Protein AF-A0A833LT37-F1 (afdb_monomer)

Mean predicted aligned error: 13.4 Å

Foldseek 3Di:
DDDDDDDDDDDDDDPPPPPPPPDDPPPVVVVVVVVVVVLVVVCVVCVQDDDLVFFWGKFWFLAWFDDDPQEGELLLAEADDTDAQQFIKTFDGDDAQWTWIATPNDIHIYGDPAQCVLDPSSVLVCNGGDHDGCVVVLVPDDPQLSVQRRNLADDWFDALSSPCRSRNDHRCNQVVDSPDQKGWHYHHNFIWIFGDDPRTGPDIGGDPVVNCSRHPDDPDPDPPDDPPDPDDPDDDDDDDD

pLDDT: mean 80.25, std 21.77, range [34.16, 98.56]

Sequence (241 aa):
MTTRPLFQLFGILIAGACLLTATGCGSGRAAIQAAQEKEANELASTGGRVSSAEGLRLGHACCNLRYNGDWISDMSSGELPFIPAGSEILVRRLEGNVAHIVVDNKRYRLGHDYGYREEKTAEWVDKLVVLNDPSPRLARYPASIRAAIEAGKITRGMNREQVIMALGYPSTNETPKLEAPVWKYYWNRYAFMVHWSAGRVSKIEGNPDIVKLVQPEAPAPEPKAKPATRGSKTTTKSGTK

Secondary structure (DSSP, 8-state):
------------------------TTHHHHHHHHHHHHHHHHHHHTTT---TTTT-EEEEESS-EE-BTTEEETT----S-EEPTT-EEEEEEEETTEEEEEETTEEEEEE--SGGGTS-HHHHHHHHEESS-SHHHHHTS-HHHHHHHHTT---TT-BHHHHHHHH-PPPTTT-S-TTSSEEEEEETTEEEEEEEETTEEEEEEE-HHHHHHHSPPPP----------------------

Radius of gyration: 30.82 Å; Cα contacts (8 Å, |Δi|>4): 386; chains: 1; bounding box: 87×136×65 Å

Solvent-accessible surface area (backbone atoms only — not comparable to full-atom values): 13921 Å² total; per-residue (Å²): 132,88,82,88,86,87,90,82,92,84,87,81,92,77,89,76,79,80,78,81,75,89,78,65,100,58,56,63,61,55,53,51,49,53,51,50,50,51,51,50,50,50,37,61,76,45,76,27,65,48,57,71,92,72,16,34,31,49,24,8,22,52,14,23,46,18,40,61,95,47,40,26,48,42,51,30,30,41,73,80,64,55,50,52,51,33,41,59,33,36,36,61,32,66,56,87,51,30,36,38,33,34,42,92,92,39,72,37,33,44,32,40,78,68,27,55,88,75,46,53,50,64,63,55,47,51,62,44,46,22,80,64,65,45,48,75,58,51,70,69,45,58,68,72,56,36,56,22,30,78,68,48,18,50,58,77,64,38,39,65,68,54,44,26,29,8,41,26,58,54,23,40,70,71,28,78,48,90,83,47,60,55,41,43,42,32,52,60,89,44,63,34,36,43,29,52,49,97,71,17,32,67,46,80,48,56,55,67,70,57,52,56,66,41,25,67,75,76,75,74,78,72,78,73,78,72,78,79,76,79,76,80,81,81,79,80,83,81,85,81,136

Structure (mmCIF, N/CA/C/O backbone):
data_AF-A0A833LT37-F1
#
_entry.id   AF-A0A833LT37-F1
#
loop_
_atom_site.group_PDB
_atom_site.id
_atom_site.type_symbol
_atom_site.label_atom_id
_atom_site.label_alt_id
_atom_site.label_comp_id
_atom_site.label_asym_id
_atom_site.label_entity_id
_atom_site.label_seq_id
_atom_site.pdbx_PDB_ins_code
_atom_site.Cartn_x
_atom_site.Cartn_y
_atom_site.Cartn_z
_atom_site.occupancy
_atom_site.B_iso_or_equiv
_atom_site.auth_seq_id
_atom_site.auth_comp_id
_atom_site.auth_asym_id
_atom_site.auth_atom_id
_atom_site.pdbx_PDB_model_num
ATOM 1 N N . MET A 1 1 ? -28.979 64.230 14.420 1.00 36.34 1 MET A N 1
ATOM 2 C CA . MET A 1 1 ? -30.167 64.835 15.059 1.00 36.34 1 MET A CA 1
ATOM 3 C C . MET A 1 1 ? -31.171 63.711 15.271 1.00 36.34 1 MET A C 1
ATOM 5 O O . MET A 1 1 ? -31.524 63.080 14.289 1.00 36.34 1 MET A O 1
ATOM 9 N N . THR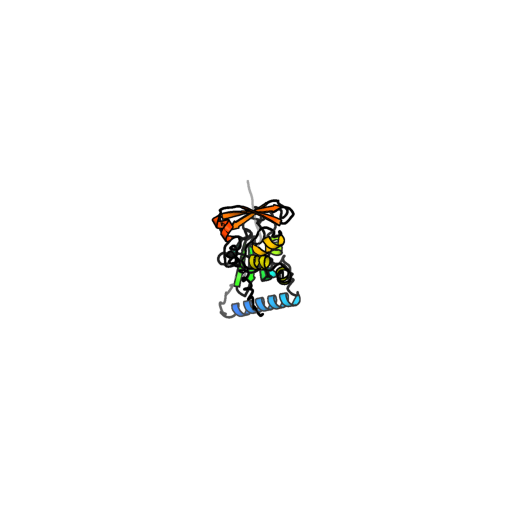 A 1 2 ? -31.234 63.190 16.509 1.00 39.03 2 THR A N 1
ATOM 10 C CA . THR A 1 2 ? -32.432 63.215 17.399 1.00 39.03 2 THR A CA 1
ATOM 11 C C . THR A 1 2 ? -33.569 62.336 16.844 1.00 39.03 2 THR A C 1
ATOM 13 O O . THR A 1 2 ? -33.982 62.527 15.717 1.00 39.03 2 THR A O 1
ATOM 16 N N . THR A 1 3 ? -34.128 61.321 17.512 1.00 39.66 3 THR A N 1
ATOM 17 C CA . THR A 1 3 ? -34.429 61.131 18.944 1.00 39.66 3 THR A CA 1
ATOM 18 C C . THR A 1 3 ? -34.961 59.691 19.138 1.00 39.66 3 THR A C 1
ATOM 20 O O . THR A 1 3 ? -35.656 59.183 18.264 1.00 39.66 3 THR A O 1
ATOM 23 N N . ARG A 1 4 ? -34.675 59.044 20.279 1.00 40.72 4 ARG A N 1
ATOM 24 C CA . ARG A 1 4 ? -35.455 57.908 20.847 1.00 40.72 4 ARG A CA 1
ATOM 25 C C . ARG A 1 4 ? -36.662 58.469 21.628 1.00 40.72 4 ARG A C 1
ATOM 27 O O . ARG A 1 4 ? 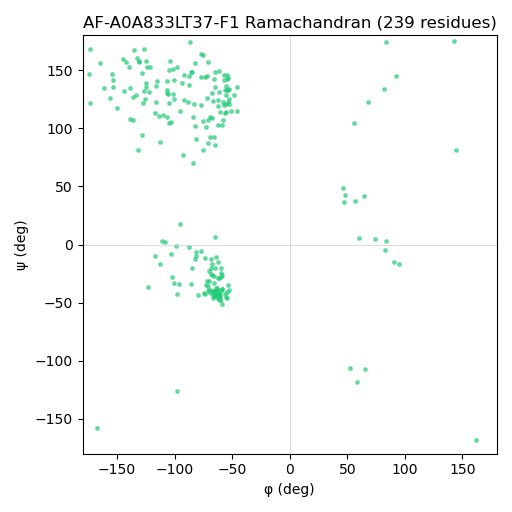-36.542 59.619 22.056 1.00 40.72 4 ARG A O 1
ATOM 34 N N . PRO A 1 5 ? -37.781 57.731 21.844 1.00 53.06 5 PRO A N 1
ATOM 35 C CA . PRO A 1 5 ? -37.969 56.938 23.096 1.00 53.06 5 PRO A CA 1
ATOM 36 C C . PRO A 1 5 ? -38.919 55.694 22.956 1.00 53.06 5 PRO A C 1
ATOM 38 O O . PRO A 1 5 ? -39.750 55.654 22.061 1.00 53.06 5 PRO A O 1
ATOM 41 N N . LEU A 1 6 ? -38.639 54.539 23.590 1.00 43.12 6 LEU A N 1
ATOM 42 C CA . LEU A 1 6 ? -39.065 53.956 24.899 1.00 43.12 6 LEU A CA 1
ATOM 43 C C . LEU A 1 6 ? -40.313 53.031 24.901 1.00 43.12 6 LEU A C 1
ATOM 45 O O . LEU A 1 6 ? -41.315 53.337 24.272 1.00 43.12 6 LEU A O 1
ATOM 49 N N . PHE A 1 7 ? -40.216 52.020 25.795 1.00 36.00 7 PHE A N 1
ATOM 50 C CA . PHE A 1 7 ? -41.247 51.163 26.437 1.00 36.00 7 PHE A CA 1
ATOM 51 C C . PHE A 1 7 ? -41.771 49.950 25.626 1.00 36.00 7 PHE A C 1
ATOM 53 O O . PHE A 1 7 ? -42.042 50.088 24.447 1.00 36.00 7 PHE A O 1
ATOM 60 N N . GLN A 1 8 ? -41.917 48.710 26.132 1.00 38.97 8 GLN A N 1
ATOM 61 C CA . GLN A 1 8 ? -42.036 48.119 27.485 1.00 38.97 8 GLN A CA 1
ATOM 62 C C . GLN A 1 8 ? -41.520 46.647 27.474 1.00 38.97 8 GLN A C 1
ATOM 64 O O . GLN A 1 8 ? -41.681 45.953 26.479 1.00 38.97 8 GLN A O 1
ATOM 69 N N . LEU A 1 9 ? -40.724 46.212 28.466 1.00 38.97 9 LEU A N 1
ATOM 70 C CA . LEU A 1 9 ? -41.081 45.300 29.582 1.00 38.97 9 LEU A CA 1
ATOM 71 C C . LEU A 1 9 ? -41.659 43.924 29.187 1.00 38.97 9 LEU A C 1
ATOM 73 O O . LEU A 1 9 ? -42.850 43.821 28.949 1.00 38.97 9 LEU A O 1
ATOM 77 N N . PHE A 1 10 ? -40.846 42.865 29.296 1.00 39.03 10 PHE A N 1
ATOM 78 C CA . PHE A 1 10 ? -41.246 41.581 29.894 1.00 39.03 10 PHE A CA 1
ATOM 79 C C . PHE A 1 10 ? -40.010 40.924 30.518 1.00 39.03 10 PHE A C 1
ATOM 81 O O . PHE A 1 10 ? -39.014 40.663 29.846 1.00 39.03 10 PHE A O 1
ATOM 88 N N . GLY A 1 11 ? -40.058 40.737 31.837 1.00 34.72 11 GLY A N 1
ATOM 89 C CA . GLY A 1 11 ? -39.065 39.969 32.573 1.00 34.72 11 GLY A CA 1
ATOM 90 C C . GLY A 1 11 ? -39.269 38.467 32.393 1.00 34.72 11 GLY A C 1
ATOM 91 O O . GLY A 1 11 ? -40.333 38.029 31.972 1.00 34.72 11 GLY A O 1
ATOM 92 N N . ILE A 1 12 ? -38.241 37.698 32.745 1.00 43.38 12 ILE A N 1
ATOM 93 C CA . ILE A 1 12 ? -38.293 36.611 33.732 1.00 43.38 12 ILE A CA 1
ATOM 94 C C . ILE A 1 12 ? -36.851 36.120 33.934 1.00 43.38 12 ILE A C 1
ATOM 96 O O . ILE A 1 12 ? -36.160 35.714 33.003 1.00 43.38 12 ILE A O 1
ATOM 100 N N . LEU A 1 13 ? -36.407 36.202 35.187 1.00 39.69 13 LEU A N 1
ATOM 101 C CA . LEU A 1 13 ? -35.253 35.499 35.729 1.00 39.69 13 LEU A CA 1
ATOM 102 C C . LEU A 1 13 ? -35.502 33.988 35.660 1.00 39.69 13 LEU A C 1
ATOM 104 O O . LEU A 1 13 ? -36.448 33.509 36.279 1.00 39.69 13 LEU A O 1
ATOM 108 N N . ILE A 1 14 ? -34.606 33.231 35.026 1.00 43.62 14 ILE A N 1
ATOM 109 C CA . ILE A 1 14 ? -34.352 31.840 35.422 1.00 43.62 14 ILE A CA 1
ATOM 110 C C . ILE A 1 14 ? -32.846 31.686 35.613 1.00 43.62 14 ILE A C 1
ATOM 112 O O . ILE A 1 14 ? -32.084 31.442 34.680 1.00 43.62 14 ILE A O 1
ATOM 116 N N . ALA A 1 15 ? -32.425 31.851 36.865 1.00 41.44 15 ALA A N 1
ATOM 117 C CA . ALA A 1 15 ? -31.159 31.341 37.356 1.00 41.44 15 ALA A CA 1
ATOM 118 C C . ALA A 1 15 ? -31.272 29.810 37.441 1.00 41.44 15 ALA A C 1
ATOM 120 O O . ALA A 1 15 ? -31.676 29.253 38.459 1.00 41.44 15 ALA A O 1
ATOM 121 N N . GLY A 1 16 ? -30.964 29.130 36.338 1.00 37.12 16 GLY A N 1
ATOM 122 C CA . GLY A 1 16 ? -30.771 27.685 36.313 1.00 37.12 16 GLY A CA 1
ATOM 123 C C . GLY A 1 16 ? -29.361 27.357 36.781 1.00 37.12 16 GLY A C 1
ATOM 124 O O . GLY A 1 16 ? -28.432 27.324 35.978 1.00 37.12 16 GLY A O 1
ATOM 125 N N . ALA A 1 17 ? -29.199 27.145 38.086 1.00 39.25 17 ALA A N 1
ATOM 126 C CA . ALA A 1 17 ? -27.991 26.578 38.665 1.00 39.25 17 ALA A CA 1
ATOM 127 C C . ALA A 1 17 ? -27.737 25.189 38.056 1.00 39.25 17 ALA A C 1
ATOM 129 O O . ALA A 1 17 ? -28.384 24.206 38.414 1.00 39.25 17 ALA A O 1
ATOM 130 N N . CYS A 1 18 ? -26.788 25.112 37.124 1.00 34.16 18 CYS A N 1
ATOM 131 C CA . CYS A 1 18 ? -26.266 23.853 36.615 1.00 34.16 18 CYS A CA 1
ATOM 132 C C . CYS A 1 18 ? -25.332 23.269 37.686 1.00 34.16 18 CYS A C 1
ATOM 134 O O . CYS A 1 18 ? -24.117 23.465 37.660 1.00 34.16 18 CYS A O 1
ATOM 136 N N . LEU A 1 19 ? -25.922 22.611 38.690 1.00 35.97 19 LEU A N 1
ATOM 137 C CA . LEU A 1 19 ? -25.194 21.753 39.617 1.00 35.97 19 LEU A CA 1
ATOM 138 C C . LEU A 1 19 ? -24.659 20.550 38.830 1.00 35.97 19 LEU A C 1
ATOM 140 O O . LEU A 1 19 ? -25.326 19.527 38.679 1.00 35.97 19 LEU A O 1
ATOM 144 N N . LEU A 1 20 ? -23.426 20.679 38.344 1.00 40.97 20 LEU A N 1
ATOM 145 C CA . LEU A 1 20 ? -22.577 19.553 37.975 1.00 40.97 20 LEU A CA 1
ATOM 146 C C . LEU A 1 20 ? -22.267 18.768 39.254 1.00 40.97 20 LEU A C 1
ATOM 148 O O . LEU A 1 20 ? -21.261 18.994 39.925 1.00 40.97 20 LEU A O 1
ATOM 152 N N . THR A 1 21 ? -23.167 17.858 39.620 1.00 44.28 21 THR A N 1
ATOM 153 C CA . THR A 1 21 ? -22.860 16.828 40.607 1.00 44.28 21 THR A CA 1
ATOM 154 C C . THR A 1 21 ? -21.931 15.819 39.946 1.00 44.28 21 THR A C 1
ATOM 156 O O . THR A 1 21 ? -22.317 14.982 39.135 1.00 44.28 21 THR A O 1
ATOM 159 N N . ALA A 1 22 ? -20.648 15.955 40.269 1.00 47.38 22 ALA A N 1
ATOM 160 C CA . ALA A 1 22 ? -19.640 14.952 40.005 1.00 47.38 22 ALA A CA 1
ATOM 161 C C . ALA A 1 22 ? -19.899 13.737 40.908 1.00 47.38 22 ALA A C 1
ATOM 163 O O . ALA A 1 22 ? -19.420 13.677 42.037 1.00 47.38 22 ALA A O 1
ATOM 164 N N . THR A 1 23 ? -20.650 12.756 40.414 1.00 49.16 23 THR A N 1
ATOM 165 C CA . THR A 1 23 ? -20.706 11.411 40.997 1.00 49.16 23 THR A CA 1
ATOM 166 C C . THR A 1 23 ? -20.700 10.371 39.884 1.00 49.16 23 THR A C 1
ATOM 168 O O . THR A 1 23 ? -21.674 10.177 39.166 1.00 49.16 23 THR A O 1
ATOM 171 N N . GLY A 1 24 ? -19.573 9.670 39.738 1.00 39.41 24 GLY A N 1
ATOM 172 C CA . GLY A 1 24 ? -19.530 8.431 38.966 1.00 39.41 24 GLY A CA 1
ATOM 173 C C . GLY A 1 24 ? -18.242 8.209 38.189 1.00 39.41 24 GLY A C 1
ATOM 174 O O . GLY A 1 24 ? -18.224 8.336 36.972 1.00 39.41 24 GLY A O 1
ATOM 175 N N . CYS A 1 25 ? -17.202 7.713 38.859 1.00 46.97 25 CYS A N 1
ATOM 176 C CA . CYS A 1 25 ? -16.041 7.088 38.207 1.00 46.97 25 CYS A CA 1
ATOM 177 C C . CYS A 1 25 ? -16.386 5.770 37.454 1.00 46.97 25 CYS A C 1
ATOM 179 O O . CYS A 1 25 ? -15.487 5.077 36.986 1.00 46.97 25 CYS A O 1
ATOM 181 N N . GLY A 1 26 ? -17.672 5.397 37.342 1.00 49.38 26 GLY A N 1
ATOM 182 C CA . GLY A 1 26 ? -18.151 4.156 36.713 1.00 49.38 26 GLY A CA 1
ATOM 183 C C . GLY A 1 26 ? -18.951 4.330 35.413 1.00 49.38 26 GLY A C 1
ATOM 184 O O . GLY A 1 26 ? -19.077 3.372 34.653 1.00 49.38 26 GLY A O 1
ATOM 185 N N . SER A 1 27 ? -19.452 5.531 35.106 1.00 58.16 27 SER A N 1
ATOM 186 C CA . SER A 1 27 ? -20.301 5.774 33.925 1.00 58.16 27 SER A CA 1
ATOM 187 C C . SER A 1 27 ? -19.520 5.715 32.609 1.00 58.16 27 SER A C 1
ATOM 189 O O . SER A 1 27 ? -20.041 5.249 31.600 1.00 58.16 27 SER A O 1
ATOM 191 N N . GLY A 1 28 ? -18.241 6.103 32.631 1.00 55.69 28 GLY A N 1
ATOM 192 C CA . GLY A 1 28 ? -17.382 6.084 31.447 1.00 55.69 28 GLY A CA 1
ATOM 193 C C . GLY A 1 28 ? -17.144 4.678 30.891 1.00 55.69 28 GLY A C 1
ATOM 194 O O . GLY A 1 28 ? -17.233 4.479 29.685 1.00 55.69 28 GLY A O 1
ATOM 195 N N . ARG A 1 29 ? -16.898 3.676 31.748 1.00 69.25 29 ARG A N 1
ATOM 196 C CA . ARG A 1 29 ? -16.649 2.293 31.290 1.00 69.25 29 ARG A CA 1
ATOM 197 C C . ARG A 1 29 ? -17.911 1.637 30.738 1.00 69.25 29 ARG A C 1
ATOM 199 O O . ARG A 1 29 ? -17.832 1.000 29.696 1.00 69.25 29 ARG A O 1
ATOM 206 N N . ALA A 1 30 ? -19.057 1.843 31.387 1.00 76.88 30 ALA A N 1
ATOM 207 C CA . ALA A 1 30 ? -20.338 1.333 30.904 1.00 76.88 30 ALA A CA 1
ATOM 208 C C . ALA A 1 30 ? -20.736 1.967 29.560 1.00 76.88 30 ALA A C 1
ATOM 210 O O . ALA A 1 30 ? -21.158 1.262 28.650 1.00 76.88 30 ALA A O 1
ATOM 211 N N . ALA A 1 31 ? -20.530 3.279 29.400 1.00 67.06 31 ALA A N 1
ATOM 212 C CA . ALA A 1 31 ? -20.790 3.971 28.140 1.00 67.06 31 ALA A CA 1
ATOM 213 C C . ALA A 1 31 ? -19.851 3.509 27.009 1.00 67.06 31 ALA A C 1
ATOM 215 O O . ALA A 1 31 ? -20.305 3.301 25.887 1.00 67.06 31 ALA A O 1
ATOM 216 N N . ILE A 1 32 ? -18.561 3.298 27.303 1.00 68.56 32 ILE A N 1
ATOM 217 C CA . ILE A 1 32 ? -17.597 2.746 26.336 1.00 68.56 32 ILE A CA 1
ATOM 218 C C . ILE A 1 32 ? -18.004 1.329 25.925 1.00 68.56 32 ILE A C 1
ATOM 220 O O . ILE A 1 32 ? -18.008 1.024 24.737 1.00 68.56 32 ILE A O 1
ATOM 224 N N . GLN A 1 33 ? -18.378 0.479 26.881 1.00 74.19 33 GLN A N 1
ATOM 225 C CA . GLN A 1 33 ? -18.766 -0.900 26.600 1.00 74.19 33 GLN A CA 1
ATOM 226 C C . GLN A 1 33 ? -20.057 -0.975 25.776 1.00 74.19 33 GLN A C 1
ATOM 228 O O . GLN A 1 33 ? -20.101 -1.709 24.795 1.00 74.19 33 GLN A O 1
ATOM 233 N N . ALA A 1 34 ? -21.058 -0.151 26.092 1.00 75.38 34 ALA A N 1
ATOM 234 C CA . ALA A 1 34 ? -22.288 -0.062 25.308 1.00 75.38 34 ALA A CA 1
ATOM 235 C C . ALA A 1 34 ? -22.032 0.437 23.874 1.00 75.38 34 ALA A C 1
ATOM 237 O O . ALA A 1 34 ? -22.644 -0.054 22.926 1.00 75.38 34 ALA A O 1
ATOM 238 N N . ALA A 1 35 ? -21.106 1.387 23.692 1.00 68.62 35 ALA A N 1
ATOM 239 C CA . ALA A 1 35 ? -20.693 1.839 22.364 1.00 68.62 35 ALA A CA 1
ATOM 240 C C . ALA A 1 35 ? -19.985 0.720 21.581 1.00 68.62 35 ALA A C 1
ATOM 242 O O . ALA A 1 35 ? -20.305 0.493 20.417 1.00 68.62 35 ALA A O 1
ATOM 243 N N . GLN A 1 36 ? -19.084 -0.024 22.232 1.00 73.69 36 GLN A N 1
ATOM 244 C CA . GLN A 1 36 ? -18.395 -1.168 21.629 1.00 73.69 36 GLN A CA 1
ATOM 245 C C . GLN A 1 36 ? -19.358 -2.307 21.263 1.00 73.69 36 GLN A C 1
ATOM 247 O O . GLN A 1 36 ? -19.217 -2.890 20.192 1.00 73.69 36 GLN A O 1
ATOM 252 N N . GLU A 1 37 ? -20.347 -2.610 22.108 1.00 79.50 37 GLU A N 1
ATOM 253 C CA . GLU A 1 37 ? -21.390 -3.605 21.821 1.00 79.50 37 GLU A CA 1
ATOM 254 C C . GLU A 1 37 ? -22.291 -3.171 20.667 1.00 79.50 37 GLU A C 1
ATOM 256 O O . GLU A 1 37 ? -22.596 -3.979 19.792 1.00 79.50 37 GLU A O 1
ATOM 261 N N . LYS A 1 38 ? -22.686 -1.894 20.618 1.00 75.88 38 LYS A N 1
ATOM 262 C CA . LYS A 1 38 ? -23.463 -1.359 19.497 1.00 75.88 38 LYS A CA 1
ATOM 263 C C . LYS A 1 38 ? -22.692 -1.489 18.181 1.00 75.88 38 LYS A C 1
ATOM 265 O O . LYS A 1 38 ? -23.248 -2.000 17.215 1.00 75.88 38 LYS A O 1
ATOM 270 N N . GLU A 1 39 ? -21.421 -1.087 18.160 1.00 69.31 39 GLU A N 1
ATOM 271 C CA . GLU A 1 39 ? -20.549 -1.240 16.988 1.00 69.31 39 GLU A CA 1
ATOM 272 C C . GLU A 1 39 ? -20.370 -2.712 16.591 1.00 69.31 39 GLU A C 1
ATOM 274 O O . GLU A 1 39 ? -20.433 -3.038 15.409 1.00 69.31 39 GLU A O 1
ATOM 279 N N . ALA A 1 40 ? -20.166 -3.612 17.560 1.00 73.25 40 ALA A N 1
ATOM 280 C CA . ALA A 1 40 ? -20.026 -5.043 17.299 1.00 73.25 40 ALA A CA 1
ATOM 281 C C . ALA A 1 40 ? -21.305 -5.638 16.690 1.00 73.25 40 ALA A C 1
ATOM 283 O O . ALA A 1 40 ? -21.234 -6.401 15.726 1.00 73.25 40 ALA A O 1
ATOM 284 N N . ASN A 1 41 ? -22.471 -5.245 17.206 1.00 78.81 41 ASN A N 1
ATOM 285 C CA . ASN A 1 41 ? -23.768 -5.665 16.684 1.00 78.81 41 ASN A CA 1
ATOM 286 C C . ASN A 1 41 ? -24.018 -5.115 15.275 1.00 78.81 41 ASN A C 1
ATOM 288 O O . ASN A 1 41 ? -24.514 -5.836 14.412 1.00 78.81 41 ASN A O 1
ATOM 292 N N . GLU A 1 42 ? -23.641 -3.864 15.015 1.00 71.44 42 GLU A N 1
ATOM 293 C CA . GLU A 1 42 ? -23.764 -3.240 13.698 1.00 71.44 42 GLU A CA 1
ATOM 294 C C . GLU A 1 42 ? -22.856 -3.929 12.669 1.00 71.44 42 GLU A C 1
ATOM 296 O O . GLU A 1 42 ? -23.311 -4.310 11.585 1.00 71.44 42 GLU A O 1
ATOM 301 N N . LEU A 1 43 ? -21.605 -4.215 13.042 1.00 69.94 43 LEU A N 1
ATOM 302 C CA . LEU A 1 43 ? -20.662 -4.951 12.204 1.00 69.94 43 LEU A CA 1
ATOM 303 C C . LEU A 1 43 ? -21.144 -6.376 11.902 1.00 69.94 43 LEU A C 1
ATOM 305 O O . LEU A 1 43 ? -21.069 -6.824 10.757 1.00 69.94 43 LEU A O 1
ATOM 309 N N . ALA A 1 44 ? -21.689 -7.068 12.907 1.00 74.56 44 ALA A N 1
ATOM 310 C CA . ALA A 1 44 ? -22.271 -8.396 12.746 1.00 74.56 44 ALA A CA 1
ATOM 311 C C . ALA A 1 44 ? -23.513 -8.370 11.839 1.00 74.56 44 ALA A C 1
ATOM 313 O O . ALA A 1 44 ? -23.638 -9.199 10.938 1.00 74.56 44 ALA A O 1
ATOM 314 N N . SER A 1 45 ? -24.406 -7.392 12.025 1.00 71.44 45 SER A N 1
ATOM 315 C CA . SER A 1 45 ? -25.657 -7.273 11.260 1.00 71.44 45 SER A CA 1
ATOM 316 C C . SER A 1 45 ? -25.446 -6.938 9.779 1.00 71.44 45 SER A C 1
ATOM 318 O O . SER A 1 45 ? -26.264 -7.305 8.938 1.00 71.44 45 SER A O 1
ATOM 320 N N . THR A 1 46 ? -24.332 -6.282 9.448 1.00 65.62 46 THR A N 1
ATOM 321 C CA . THR A 1 46 ? -23.985 -5.859 8.082 1.00 65.62 46 THR A CA 1
ATOM 322 C C . THR A 1 46 ? -23.014 -6.813 7.381 1.00 65.62 46 THR A C 1
ATOM 324 O O . THR A 1 46 ? -22.634 -6.581 6.228 1.00 65.62 46 THR A O 1
ATOM 327 N N . GLY A 1 47 ? -22.565 -7.876 8.059 1.00 64.06 47 GLY A N 1
ATOM 328 C CA . GLY A 1 47 ? -21.493 -8.740 7.559 1.00 64.06 47 GLY A CA 1
ATOM 329 C C . GLY A 1 47 ? -20.213 -7.954 7.251 1.00 64.06 47 GLY A C 1
ATOM 330 O O . GLY A 1 47 ? -19.573 -8.204 6.230 1.00 64.06 47 GLY A O 1
ATOM 331 N N . GLY A 1 48 ? -19.899 -6.944 8.072 1.00 62.31 48 GLY A N 1
ATOM 332 C CA . GLY A 1 48 ? -18.728 -6.074 7.927 1.00 62.31 48 GLY A CA 1
ATOM 333 C C . GLY A 1 48 ? -18.871 -4.908 6.939 1.00 62.31 48 GLY A C 1
ATOM 334 O O . GLY A 1 48 ? -17.964 -4.076 6.847 1.00 62.31 48 GLY A O 1
ATOM 335 N N . ARG A 1 49 ? -19.992 -4.807 6.212 1.00 58.34 49 ARG A N 1
ATOM 336 C CA . ARG A 1 49 ? -20.245 -3.758 5.210 1.00 58.34 49 ARG A CA 1
ATOM 337 C C . ARG A 1 49 ? -20.982 -2.569 5.825 1.00 58.34 49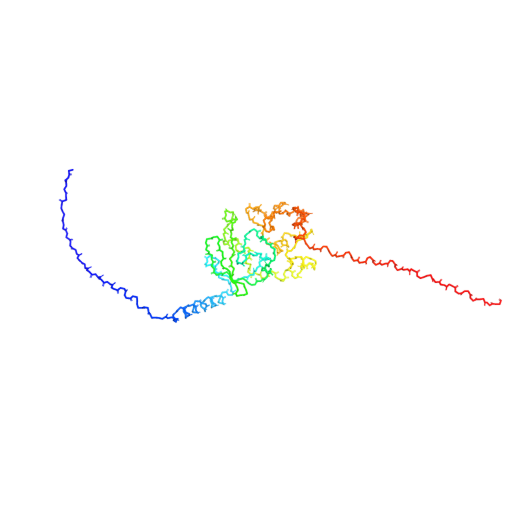 ARG A C 1
ATOM 339 O O . ARG A 1 49 ? -22.179 -2.409 5.609 1.00 58.34 49 ARG A O 1
ATOM 346 N N . VAL A 1 50 ? -20.268 -1.729 6.565 1.00 58.22 50 VAL A N 1
ATOM 347 C CA . VAL A 1 50 ? -20.807 -0.436 7.020 1.00 58.22 50 VAL A CA 1
ATOM 348 C C . VAL A 1 50 ? -20.332 0.683 6.090 1.00 58.22 50 VAL A C 1
ATOM 350 O O . VAL A 1 50 ? -19.333 0.544 5.375 1.00 58.22 50 VAL A O 1
ATOM 353 N N . SER A 1 51 ? -21.131 1.747 6.005 1.00 54.62 51 SER A N 1
ATOM 354 C CA . SER A 1 51 ? -20.930 2.869 5.089 1.00 54.62 51 SER A CA 1
ATOM 355 C C . SER A 1 51 ? -19.554 3.511 5.297 1.00 54.62 51 SER A C 1
ATOM 357 O O . SER A 1 51 ? -19.272 4.065 6.360 1.00 54.62 51 SER A O 1
ATOM 359 N N . SER A 1 52 ? -18.711 3.523 4.256 1.00 50.44 52 SER A N 1
ATOM 360 C CA . SER A 1 52 ? -17.430 4.249 4.278 1.00 50.44 52 SER A CA 1
ATOM 361 C C . SER A 1 52 ? -17.611 5.756 4.505 1.00 50.44 52 SER A C 1
ATOM 363 O O . SER A 1 52 ? -16.687 6.411 4.983 1.00 50.44 52 SER A O 1
ATOM 365 N N . ALA A 1 53 ? -18.811 6.293 4.243 1.00 49.66 53 ALA A N 1
ATOM 366 C CA . ALA A 1 53 ? -19.162 7.683 4.527 1.00 49.66 53 ALA A CA 1
ATOM 367 C C . ALA A 1 53 ? -19.281 7.987 6.033 1.00 49.66 53 ALA A C 1
ATOM 369 O O . ALA A 1 53 ? -19.120 9.137 6.430 1.00 49.66 53 ALA A O 1
ATOM 370 N N . GLU A 1 54 ? -19.521 6.973 6.868 1.00 57.97 54 GLU A N 1
ATOM 371 C CA . GLU A 1 54 ? -19.608 7.100 8.333 1.00 57.97 54 GLU A CA 1
ATOM 372 C C . GLU A 1 54 ? -18.335 6.592 9.034 1.00 57.97 54 GLU A C 1
ATOM 374 O O . GLU A 1 54 ? -18.128 6.817 10.224 1.00 57.97 54 GLU A O 1
ATOM 379 N N . GLY A 1 55 ? -17.426 5.972 8.272 1.00 58.91 55 GLY A N 1
ATOM 380 C CA . GLY A 1 55 ? -16.077 5.617 8.695 1.00 58.91 55 GLY A CA 1
ATOM 381 C C . GLY A 1 55 ? -15.941 4.311 9.473 1.00 58.91 55 GLY A C 1
ATOM 382 O O . GLY A 1 55 ? -14.817 3.962 9.827 1.00 58.91 55 GLY A O 1
ATOM 383 N N . LEU A 1 56 ? -17.026 3.560 9.664 1.00 72.50 56 LEU A N 1
ATOM 384 C CA . LEU A 1 56 ? -16.971 2.187 10.155 1.00 72.50 56 LEU A CA 1
ATOM 385 C C . LEU A 1 56 ? -16.901 1.224 8.958 1.00 72.50 56 LEU A C 1
ATOM 387 O O . LEU A 1 56 ? -17.738 1.285 8.067 1.00 72.50 56 LEU A O 1
ATOM 391 N N . ARG A 1 57 ? -15.898 0.346 8.891 1.00 83.44 57 ARG A N 1
ATOM 392 C CA . ARG A 1 57 ? -15.824 -0.713 7.863 1.00 83.44 57 ARG A CA 1
ATOM 393 C C . ARG A 1 57 ? -14.862 -1.810 8.278 1.00 83.44 57 ARG A C 1
ATOM 395 O O . ARG A 1 57 ? -13.732 -1.509 8.651 1.00 83.44 57 ARG A O 1
ATOM 402 N N . LEU A 1 58 ? -15.272 -3.066 8.113 1.00 89.06 58 LEU A N 1
ATOM 403 C CA . LEU A 1 58 ? -14.357 -4.204 8.160 1.00 89.06 58 LEU A CA 1
ATOM 404 C C . LEU A 1 58 ? -13.884 -4.552 6.748 1.00 89.06 58 LEU A C 1
ATOM 406 O O . LEU A 1 58 ? -14.661 -4.539 5.791 1.00 89.06 58 LEU A O 1
ATOM 410 N N . GLY A 1 59 ? -12.605 -4.863 6.614 1.00 94.06 59 GLY A N 1
ATOM 411 C CA . GLY A 1 59 ? -12.025 -5.358 5.377 1.00 94.06 59 GLY A CA 1
ATOM 412 C C . GLY A 1 59 ? -10.636 -5.919 5.616 1.00 94.06 59 GLY A C 1
ATOM 413 O O . GLY A 1 59 ? -10.278 -6.271 6.734 1.00 94.06 59 GLY A O 1
ATOM 414 N N . HIS A 1 60 ? -9.845 -5.973 4.556 1.00 97.38 60 HIS A N 1
ATOM 415 C CA . HIS A 1 60 ? -8.514 -6.556 4.560 1.00 97.38 60 HIS A CA 1
ATOM 416 C C . HIS A 1 60 ? -7.499 -5.578 3.984 1.00 97.38 60 HIS A C 1
ATOM 418 O O . HIS A 1 60 ? -7.805 -4.826 3.056 1.00 97.38 60 HIS A O 1
ATOM 424 N N . ALA A 1 61 ? -6.271 -5.619 4.486 1.00 98.19 61 ALA A N 1
ATOM 425 C CA . ALA A 1 61 ? -5.152 -4.905 3.899 1.00 98.19 61 ALA A CA 1
ATOM 426 C C . ALA A 1 61 ? -4.965 -5.356 2.444 1.00 98.19 61 ALA A C 1
ATOM 428 O O . ALA A 1 61 ? -4.742 -6.535 2.175 1.00 98.19 61 ALA A O 1
ATOM 429 N N . CYS A 1 62 ? -5.019 -4.421 1.497 1.00 97.56 62 CYS A N 1
ATOM 430 C CA . CYS A 1 62 ? -4.838 -4.687 0.065 1.00 97.56 62 CYS A CA 1
ATOM 431 C C . CYS A 1 62 ? -3.474 -5.298 -0.280 1.00 97.56 62 CYS A C 1
ATOM 433 O O . CYS A 1 62 ? -3.280 -5.909 -1.332 1.00 97.56 62 CYS A O 1
ATOM 435 N N . CYS A 1 63 ? -2.523 -5.022 0.599 1.00 97.81 63 CYS A N 1
ATOM 436 C CA . CYS A 1 63 ? -1.108 -4.900 0.342 1.00 97.81 63 CYS A CA 1
ATOM 437 C C . CYS A 1 63 ? -0.396 -4.744 1.686 1.00 97.81 63 CYS A C 1
ATOM 439 O O . CYS A 1 63 ? -1.038 -4.473 2.703 1.00 97.81 63 CYS A O 1
ATOM 441 N N . ASN A 1 64 ? 0.928 -4.865 1.688 1.00 97.44 64 ASN A N 1
ATOM 442 C CA . ASN A 1 64 ? 1.707 -4.557 2.878 1.00 97.44 64 ASN A CA 1
ATOM 443 C C . ASN A 1 64 ? 1.642 -3.058 3.195 1.00 97.44 64 ASN A C 1
ATOM 445 O O . ASN A 1 64 ? 2.024 -2.231 2.366 1.00 97.44 64 ASN A O 1
ATOM 449 N N . LEU A 1 65 ? 1.208 -2.709 4.407 1.00 97.06 65 LEU A N 1
ATOM 450 C CA . LEU A 1 65 ? 1.102 -1.323 4.866 1.00 97.06 65 LEU A CA 1
ATOM 451 C C . LEU A 1 65 ? 2.234 -1.007 5.842 1.00 97.06 65 LEU A C 1
ATOM 453 O O . LEU A 1 65 ? 2.226 -1.435 7.000 1.00 97.06 65 LEU A O 1
ATOM 457 N N . ARG A 1 66 ? 3.230 -0.265 5.362 1.00 94.50 66 ARG A N 1
ATOM 458 C CA . ARG A 1 66 ? 4.375 0.172 6.169 1.00 94.50 66 ARG A CA 1
ATOM 459 C C . ARG A 1 66 ? 3.960 1.271 7.129 1.00 94.50 66 ARG A C 1
ATOM 461 O O . ARG A 1 66 ? 3.141 2.120 6.781 1.00 94.50 66 ARG A O 1
ATOM 468 N N . TYR A 1 67 ? 4.541 1.259 8.323 1.00 93.75 67 TYR A N 1
ATOM 469 C CA . TYR A 1 67 ? 4.215 2.246 9.340 1.00 93.75 67 TYR A CA 1
ATOM 470 C C . TYR A 1 67 ? 5.435 2.727 10.118 1.00 93.75 67 TYR A C 1
ATOM 472 O O . TYR A 1 67 ? 6.405 1.999 10.314 1.00 93.75 67 TYR A O 1
ATOM 480 N N . ASN A 1 68 ? 5.345 3.957 10.621 1.00 90.62 68 ASN A N 1
ATOM 481 C CA . ASN A 1 68 ? 6.243 4.504 11.628 1.00 90.62 68 ASN A CA 1
ATOM 482 C C . ASN A 1 68 ? 5.431 4.809 12.894 1.00 90.62 68 ASN A C 1
ATOM 484 O O . ASN A 1 68 ? 4.540 5.659 12.882 1.00 90.62 68 ASN A O 1
ATOM 488 N N . GLY A 1 69 ? 5.701 4.078 13.977 1.00 91.94 69 GLY A N 1
ATOM 489 C CA . GLY A 1 69 ? 4.878 4.125 15.185 1.00 91.94 69 GLY A CA 1
ATOM 490 C C . GLY A 1 69 ? 3.468 3.590 14.922 1.00 91.94 69 GLY A C 1
ATOM 491 O O . GLY A 1 69 ? 3.280 2.381 14.783 1.00 91.94 69 GLY A O 1
ATOM 492 N N . ASP A 1 70 ? 2.486 4.487 14.871 1.00 94.94 70 ASP A N 1
ATOM 493 C CA . ASP A 1 70 ? 1.092 4.198 14.523 1.00 94.94 70 ASP A CA 1
ATOM 494 C C . ASP A 1 70 ? 0.672 4.803 13.168 1.00 94.94 70 ASP A C 1
ATOM 496 O O . ASP A 1 70 ? -0.489 4.675 12.793 1.00 94.94 70 ASP A O 1
ATOM 500 N N . TRP A 1 71 ? 1.585 5.456 12.439 1.00 95.50 71 TRP A N 1
ATOM 501 C CA . TRP A 1 71 ? 1.288 6.203 11.214 1.00 95.50 71 TRP A CA 1
ATOM 502 C C . TRP A 1 71 ? 1.644 5.423 9.949 1.00 95.50 71 TRP A C 1
ATOM 504 O O . TRP A 1 71 ? 2.794 5.021 9.776 1.00 95.50 71 TRP A O 1
ATOM 514 N N . ILE A 1 72 ? 0.676 5.262 9.049 1.00 96.38 72 ILE A N 1
ATOM 515 C CA . ILE A 1 72 ? 0.812 4.651 7.722 1.00 96.38 72 ILE A CA 1
ATOM 516 C C . ILE A 1 72 ? 0.582 5.755 6.694 1.00 96.38 72 ILE A C 1
ATOM 518 O O . ILE A 1 72 ? -0.537 6.242 6.554 1.00 96.38 72 ILE A O 1
ATOM 522 N N . SER A 1 73 ? 1.636 6.151 5.992 1.00 95.12 73 SER A N 1
ATOM 523 C CA . SER A 1 73 ? 1.584 7.227 4.997 1.00 95.12 73 SER A CA 1
ATOM 524 C C . SER A 1 73 ? 1.156 6.706 3.6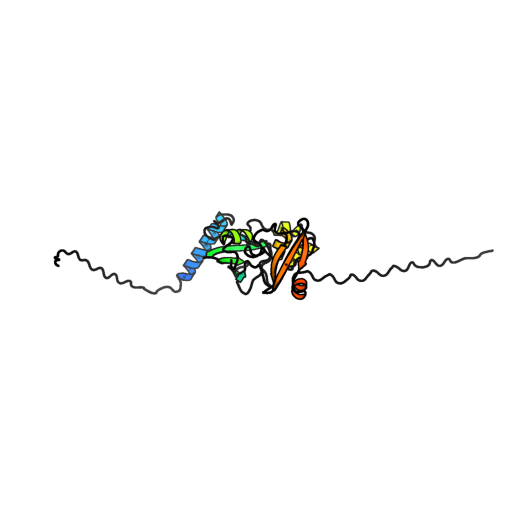23 1.00 95.12 73 SER A C 1
ATOM 526 O O . SER A 1 73 ? 1.520 5.594 3.233 1.00 95.12 73 SER A O 1
ATOM 528 N N . ASP A 1 74 ? 0.466 7.533 2.842 1.00 94.88 74 ASP A N 1
ATOM 529 C CA . ASP A 1 74 ? 0.159 7.303 1.424 1.00 94.88 74 ASP A CA 1
ATOM 530 C C . ASP A 1 74 ? 1.391 7.257 0.506 1.00 94.88 74 ASP A C 1
ATOM 532 O O . ASP A 1 74 ? 1.282 6.795 -0.629 1.00 94.88 74 ASP A O 1
ATOM 536 N N . MET A 1 75 ? 2.579 7.638 0.991 1.00 92.31 75 MET A N 1
ATOM 537 C CA . MET A 1 75 ? 3.848 7.335 0.309 1.00 92.31 75 MET A CA 1
ATOM 538 C C . MET A 1 75 ? 4.202 5.845 0.305 1.00 92.31 75 MET A C 1
ATOM 540 O O . MET A 1 75 ? 5.149 5.453 -0.381 1.00 92.31 75 MET A O 1
ATOM 544 N N . SER A 1 76 ? 3.498 5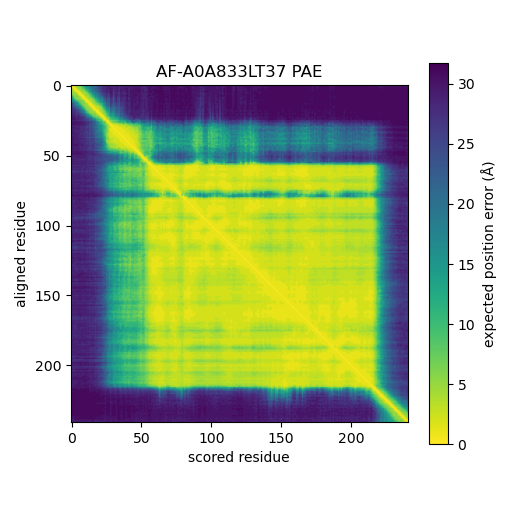.031 1.100 1.00 86.38 76 SER A N 1
ATOM 545 C CA . SER A 1 76 ? 3.784 3.612 1.326 1.00 86.38 76 SER A CA 1
ATOM 546 C C . SER A 1 76 ? 5.273 3.352 1.614 1.00 86.38 76 SER A C 1
ATOM 548 O O . SER A 1 76 ? 5.862 2.368 1.163 1.00 86.38 76 SER A O 1
ATOM 550 N N . SER A 1 77 ? 5.904 4.278 2.345 1.00 82.75 77 SER A N 1
ATOM 551 C CA . SER A 1 77 ? 7.337 4.278 2.620 1.00 82.75 77 SER A CA 1
ATOM 552 C C . SER A 1 77 ? 7.645 3.756 4.018 1.00 82.75 77 SER A C 1
ATOM 554 O O . SER A 1 77 ? 6.847 3.861 4.948 1.00 82.75 77 SER A O 1
ATOM 556 N N . GLY A 1 78 ? 8.826 3.167 4.161 1.00 73.88 78 GLY A N 1
ATOM 557 C CA . GLY A 1 78 ? 9.306 2.617 5.423 1.00 73.88 78 GLY A CA 1
ATOM 558 C C . GLY A 1 78 ? 10.093 1.342 5.187 1.00 73.88 78 GLY A C 1
ATOM 559 O O . GLY A 1 78 ? 10.175 0.847 4.063 1.00 73.88 78 GLY A O 1
ATOM 560 N N . GLU A 1 79 ? 10.661 0.794 6.247 1.00 75.94 79 GLU A N 1
ATOM 561 C CA . GLU A 1 79 ? 11.252 -0.537 6.208 1.00 75.94 79 GLU A CA 1
ATOM 562 C C . GLU A 1 79 ? 10.241 -1.550 6.766 1.00 75.94 79 GLU A C 1
ATOM 564 O O . GLU A 1 79 ? 9.103 -1.626 6.299 1.00 75.94 79 GLU A O 1
ATOM 569 N N . LEU A 1 80 ? 10.659 -2.325 7.753 1.00 72.19 80 LEU A N 1
ATOM 570 C CA . LEU A 1 80 ? 9.846 -3.168 8.602 1.00 72.19 80 LEU A CA 1
ATOM 571 C C . LEU A 1 80 ? 9.702 -2.484 9.967 1.00 72.19 80 LEU A C 1
ATOM 573 O O . LEU A 1 80 ? 10.573 -1.697 10.349 1.00 72.19 80 LEU A O 1
ATOM 577 N N . PRO A 1 81 ? 8.669 -2.828 10.746 1.00 87.50 81 PRO A N 1
ATOM 578 C CA . PRO A 1 81 ? 7.559 -3.732 10.413 1.00 87.50 81 PRO A CA 1
ATOM 579 C C . PRO A 1 81 ? 6.511 -3.111 9.464 1.00 87.50 81 PRO A C 1
ATOM 581 O O . PRO A 1 81 ? 6.432 -1.896 9.300 1.00 87.50 81 PRO A O 1
ATOM 584 N N . PHE A 1 82 ? 5.680 -3.962 8.858 1.00 94.69 82 PHE A N 1
ATOM 585 C CA . PHE A 1 82 ? 4.463 -3.568 8.139 1.00 94.69 82 PHE A CA 1
ATOM 586 C C . PHE A 1 82 ? 3.286 -4.455 8.553 1.00 94.69 82 PHE A C 1
ATOM 588 O O . PHE A 1 82 ? 3.488 -5.547 9.081 1.00 94.69 82 PHE A O 1
ATOM 595 N N . ILE A 1 83 ? 2.063 -3.988 8.304 1.00 97.00 83 ILE A N 1
ATOM 596 C CA . ILE A 1 83 ? 0.854 -4.819 8.364 1.00 97.00 83 ILE A CA 1
ATOM 597 C C . ILE A 1 83 ? 0.817 -5.662 7.081 1.00 97.00 83 ILE A C 1
ATOM 599 O O . ILE A 1 83 ? 0.831 -5.066 6.001 1.00 97.00 83 ILE A O 1
ATOM 603 N N . PRO A 1 84 ? 0.819 -7.004 7.159 1.00 97.19 84 PRO A N 1
ATOM 604 C CA . PRO A 1 84 ? 0.814 -7.859 5.975 1.00 97.19 84 PRO A CA 1
ATOM 605 C C . PRO A 1 84 ? -0.426 -7.679 5.091 1.00 97.19 84 PRO A C 1
ATOM 607 O O . PRO A 1 84 ? -1.530 -7.434 5.578 1.00 97.19 84 PRO A O 1
ATOM 610 N N . ALA A 1 85 ? -0.262 -7.874 3.781 1.00 97.50 85 ALA A N 1
ATOM 611 C CA . ALA A 1 85 ? -1.395 -8.022 2.871 1.00 97.50 85 ALA A CA 1
ATOM 612 C C . ALA A 1 85 ? -2.332 -9.147 3.356 1.00 97.50 85 ALA A C 1
ATOM 614 O O . ALA A 1 85 ? -1.870 -10.236 3.689 1.00 97.50 85 ALA A O 1
ATOM 615 N N . GLY A 1 86 ? -3.641 -8.890 3.380 1.00 97.62 86 GLY A N 1
ATOM 616 C CA . GLY A 1 86 ? -4.646 -9.834 3.882 1.00 97.62 86 GLY A CA 1
ATOM 617 C C . GLY A 1 86 ? -5.043 -9.649 5.346 1.00 97.62 86 GLY A C 1
ATOM 618 O O . GLY A 1 86 ? -6.114 -10.120 5.732 1.00 97.62 86 GLY A O 1
ATOM 619 N N . SER A 1 87 ? -4.257 -8.916 6.146 1.00 97.94 87 SER A N 1
ATOM 620 C CA . SER A 1 87 ? -4.608 -8.620 7.540 1.00 97.94 87 SER A CA 1
ATOM 621 C C . SER A 1 87 ? -5.980 -7.967 7.645 1.00 97.94 87 SER A C 1
ATOM 623 O O . SER A 1 87 ? -6.290 -7.056 6.879 1.00 97.94 87 SER A O 1
ATOM 625 N N . GLU A 1 88 ? -6.787 -8.408 8.605 1.00 96.56 88 GLU A N 1
ATOM 626 C CA . GLU A 1 88 ? -8.089 -7.806 8.871 1.00 96.56 88 GLU A CA 1
ATOM 627 C C . GLU A 1 88 ? -7.912 -6.382 9.418 1.00 96.56 88 GLU A C 1
ATOM 629 O O . GLU A 1 88 ? -7.121 -6.130 10.329 1.00 96.56 88 GLU A O 1
ATOM 634 N N . ILE A 1 89 ? -8.639 -5.434 8.833 1.00 96.50 89 ILE A N 1
ATOM 635 C CA . ILE A 1 89 ? -8.608 -4.023 9.197 1.00 96.50 89 ILE A CA 1
ATOM 636 C C . ILE A 1 89 ? -10.024 -3.565 9.497 1.00 96.50 89 ILE A C 1
ATOM 638 O O . ILE A 1 89 ? -10.914 -3.638 8.649 1.00 96.50 89 ILE A O 1
ATOM 642 N N . LEU A 1 90 ? -10.198 -2.994 10.684 1.00 93.06 90 LEU A N 1
ATOM 643 C CA . LEU A 1 90 ? -11.404 -2.280 11.061 1.00 93.06 90 LEU A CA 1
ATOM 644 C C . LEU A 1 90 ? -11.156 -0.775 10.997 1.00 93.06 90 LEU A C 1
ATOM 646 O O . LEU A 1 90 ? -10.502 -0.205 11.872 1.00 93.06 90 LEU A O 1
ATOM 650 N N . VAL A 1 91 ? -11.695 -0.122 9.972 1.00 92.75 91 VAL A N 1
ATOM 651 C CA . VAL A 1 91 ? -11.778 1.340 9.902 1.00 92.75 91 VAL A CA 1
ATOM 652 C C . VAL A 1 91 ? -12.833 1.785 10.905 1.00 92.75 91 VAL A C 1
ATOM 654 O O . VAL A 1 91 ? -13.934 1.243 10.919 1.00 92.75 91 VAL A O 1
ATOM 657 N N . ARG A 1 92 ? -12.468 2.705 11.797 1.00 88.12 92 ARG A N 1
ATOM 658 C CA . ARG A 1 92 ? -13.326 3.204 12.882 1.00 88.12 92 ARG A CA 1
ATOM 659 C C . ARG A 1 92 ? -13.993 4.518 12.541 1.00 88.12 92 ARG A C 1
ATOM 661 O O . ARG A 1 92 ? -15.138 4.740 12.911 1.00 88.12 92 ARG A O 1
ATOM 668 N N . ARG A 1 93 ? -13.225 5.415 11.928 1.00 86.12 93 ARG A N 1
ATOM 669 C CA . ARG A 1 93 ? -13.679 6.741 11.524 1.00 86.12 93 ARG A CA 1
ATOM 670 C C . ARG A 1 93 ? -12.705 7.359 10.535 1.00 86.12 93 ARG A C 1
ATOM 672 O O . ARG A 1 93 ? -11.509 7.051 10.565 1.00 86.12 93 ARG A O 1
ATOM 679 N N . LEU A 1 94 ? -13.217 8.288 9.739 1.00 89.75 94 LEU A N 1
ATOM 680 C CA . LEU A 1 94 ? -12.423 9.216 8.942 1.00 89.75 94 LEU A CA 1
ATOM 681 C C . LEU A 1 94 ? -12.510 10.607 9.579 1.00 89.75 94 LEU A C 1
ATOM 683 O O . LEU A 1 94 ? -13.592 11.068 9.932 1.00 89.75 94 LEU A O 1
ATOM 687 N N . GLU A 1 95 ? -11.370 11.271 9.734 1.00 89.31 95 GLU A N 1
ATOM 688 C CA . GLU A 1 95 ? -11.257 12.635 10.247 1.00 89.31 95 GLU A CA 1
ATOM 689 C C . GLU A 1 95 ? -10.258 13.411 9.379 1.00 89.31 95 GLU A C 1
ATOM 691 O O . GLU A 1 95 ? -9.050 13.170 9.416 1.00 89.31 95 GLU A O 1
ATOM 696 N N . GLY A 1 96 ? -10.765 14.329 8.553 1.00 91.38 96 GLY A N 1
ATOM 697 C CA . GLY A 1 96 ? -9.947 15.076 7.596 1.00 91.38 96 GLY A CA 1
ATOM 698 C C . GLY A 1 96 ? -9.206 14.154 6.619 1.00 91.38 96 GLY A C 1
ATOM 699 O O . GLY A 1 96 ? -9.822 13.400 5.865 1.00 91.38 96 GLY A O 1
ATOM 700 N N . ASN A 1 97 ? -7.874 14.207 6.653 1.00 95.69 97 ASN A N 1
ATOM 701 C CA . ASN A 1 97 ? -6.989 13.387 5.818 1.00 95.69 97 ASN A CA 1
ATOM 702 C C . ASN A 1 97 ? -6.513 12.109 6.524 1.00 95.69 97 ASN A C 1
ATOM 704 O O . ASN A 1 97 ? -5.516 11.517 6.119 1.00 95.69 97 ASN A O 1
ATOM 708 N N . VAL A 1 98 ? -7.193 11.695 7.595 1.00 95.69 98 VAL A N 1
ATOM 709 C CA . VAL A 1 98 ? -6.781 10.560 8.422 1.00 95.69 98 VAL A CA 1
ATOM 710 C C . VAL A 1 98 ? -7.916 9.560 8.563 1.00 95.69 98 VAL A C 1
ATOM 712 O O . VAL A 1 98 ? -9.033 9.929 8.920 1.00 95.69 98 VAL A O 1
ATOM 715 N N . ALA A 1 99 ? -7.626 8.277 8.357 1.00 95.12 99 ALA A N 1
ATOM 716 C CA . ALA A 1 99 ? -8.506 7.201 8.800 1.00 95.12 99 ALA A CA 1
ATOM 717 C C . ALA A 1 99 ? -7.921 6.510 10.030 1.00 95.12 99 ALA A C 1
ATOM 719 O O . ALA A 1 99 ? -6.760 6.101 10.046 1.00 95.12 99 ALA A O 1
ATOM 720 N N . HIS A 1 100 ? -8.734 6.368 11.070 1.00 95.94 100 HIS A N 1
ATOM 721 C CA . HIS A 1 100 ? -8.365 5.624 12.266 1.00 95.94 100 HIS A CA 1
ATOM 722 C C . HIS A 1 100 ? -8.741 4.166 12.071 1.00 95.94 100 HIS A C 1
ATOM 724 O O . HIS A 1 100 ? -9.912 3.861 11.843 1.00 95.94 100 HIS A O 1
ATOM 730 N N . ILE A 1 101 ? -7.764 3.274 12.193 1.00 96.56 101 ILE A N 1
ATOM 731 C CA . ILE A 1 101 ? -7.966 1.846 11.971 1.00 96.56 101 ILE A CA 1
ATOM 732 C C . ILE A 1 101 ? -7.533 1.026 13.184 1.00 96.56 101 ILE A C 1
ATOM 734 O O . ILE A 1 101 ? -6.727 1.464 14.011 1.00 96.56 101 ILE A O 1
ATOM 738 N N . VAL A 1 102 ? -8.072 -0.183 13.276 1.00 95.75 102 VAL A N 1
ATOM 739 C CA . VAL A 1 102 ? -7.659 -1.212 14.226 1.00 95.75 102 VAL A CA 1
ATOM 740 C C . VAL A 1 102 ? -7.248 -2.456 13.450 1.00 95.75 102 VAL A C 1
ATOM 742 O O . VAL A 1 102 ? -7.988 -2.900 12.578 1.00 95.75 102 VAL A O 1
ATOM 745 N N . VAL A 1 103 ? -6.081 -2.998 13.790 1.00 96.25 103 VAL A N 1
ATOM 746 C CA . VAL A 1 103 ? -5.513 -4.241 13.248 1.00 96.25 103 VAL A CA 1
ATOM 747 C C . VAL A 1 103 ? -4.950 -5.021 14.427 1.00 96.25 103 VAL A C 1
ATOM 749 O O . VAL A 1 103 ? -4.205 -4.438 15.215 1.00 96.25 103 VAL A O 1
ATOM 752 N N . ASP A 1 104 ? -5.341 -6.284 14.601 1.00 93.94 104 ASP A N 1
ATOM 753 C CA . ASP A 1 104 ? -4.917 -7.133 15.730 1.00 93.94 104 ASP A CA 1
ATOM 754 C C . ASP A 1 104 ? -5.017 -6.418 17.095 1.00 93.94 104 ASP A C 1
ATOM 756 O O . ASP A 1 104 ? -4.068 -6.351 17.877 1.00 93.94 104 ASP A O 1
ATOM 760 N N . ASN A 1 105 ? -6.168 -5.783 17.353 1.00 90.69 105 ASN A N 1
ATOM 761 C CA . ASN A 1 105 ? -6.454 -4.978 18.552 1.00 90.69 105 ASN A CA 1
ATOM 762 C C . ASN A 1 105 ? -5.534 -3.760 18.781 1.00 90.69 105 ASN A C 1
ATOM 764 O O . ASN A 1 105 ? -5.685 -3.054 19.783 1.00 90.69 105 ASN A O 1
ATOM 768 N N . LYS A 1 106 ? -4.633 -3.446 17.849 1.00 96.44 106 LYS A N 1
ATOM 769 C CA . LYS A 1 106 ? -3.766 -2.270 17.890 1.00 96.44 106 LYS A CA 1
ATOM 770 C C . LYS A 1 106 ? -4.311 -1.163 16.993 1.00 96.44 106 LYS A C 1
ATOM 772 O O . LYS A 1 106 ? -4.837 -1.406 15.911 1.00 96.44 106 LYS A O 1
ATOM 777 N N . ARG A 1 107 ? -4.197 0.081 17.464 1.00 96.88 107 ARG A N 1
ATOM 778 C CA . ARG A 1 107 ? -4.648 1.273 16.734 1.00 96.88 107 ARG A CA 1
ATOM 779 C C . ARG A 1 107 ? -3.552 1.786 15.807 1.00 96.88 107 ARG A C 1
ATOM 781 O O . ARG A 1 107 ? -2.402 1.895 16.229 1.00 96.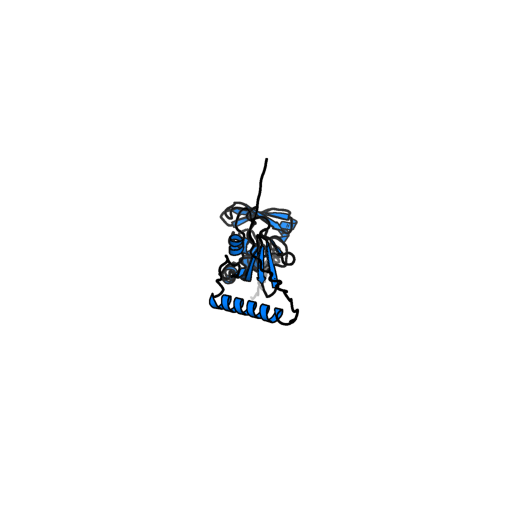88 107 ARG A O 1
ATOM 788 N N . TYR A 1 108 ? -3.951 2.149 14.595 1.00 97.69 108 TYR A N 1
ATOM 789 C CA . TYR A 1 108 ? -3.121 2.815 13.598 1.00 97.69 108 TYR A CA 1
ATOM 790 C C . TYR A 1 108 ? -3.895 3.968 12.947 1.00 97.69 108 TYR A C 1
ATOM 792 O O . TYR A 1 108 ? -5.115 4.102 13.103 1.00 97.69 108 TYR A O 1
ATOM 800 N N . ARG A 1 109 ? -3.177 4.808 12.211 1.00 97.38 109 ARG A N 1
ATOM 801 C CA . ARG A 1 109 ? -3.691 5.942 11.450 1.00 97.38 109 ARG A CA 1
ATOM 802 C C . ARG A 1 109 ? -3.190 5.835 10.015 1.00 97.38 109 ARG A C 1
ATOM 804 O O . ARG A 1 109 ? -1.984 5.800 9.794 1.00 97.38 109 ARG A O 1
ATOM 811 N N . LEU A 1 110 ? -4.112 5.781 9.060 1.00 97.19 110 LEU A N 1
ATOM 812 C CA . LEU A 1 110 ? -3.818 5.949 7.639 1.00 97.19 110 LEU A CA 1
ATOM 813 C C . LEU A 1 110 ? -3.797 7.452 7.349 1.00 97.19 110 LEU A C 1
ATOM 815 O O . LEU A 1 110 ? -4.844 8.095 7.412 1.00 97.19 110 LEU A O 1
ATOM 819 N N . GLY A 1 111 ? -2.619 8.002 7.083 1.00 96.75 111 GLY A N 1
ATOM 820 C CA . GLY A 1 111 ? -2.393 9.400 6.746 1.00 96.75 111 GLY A CA 1
ATOM 821 C C . GLY A 1 111 ? -2.339 9.625 5.245 1.00 96.75 111 GLY A C 1
ATOM 822 O O . GLY A 1 111 ? -1.417 9.157 4.580 1.00 96.75 111 GLY A O 1
ATOM 823 N N . HIS A 1 112 ? -3.305 10.371 4.718 1.00 96.62 112 HIS A N 1
ATOM 824 C CA . HIS A 1 112 ? -3.287 10.826 3.334 1.00 96.62 112 HIS A CA 1
ATOM 825 C C . HIS A 1 112 ? -2.452 12.111 3.233 1.00 96.62 112 HIS A C 1
ATOM 827 O O . HIS A 1 112 ? -2.981 13.218 3.105 1.00 96.62 112 HIS A O 1
ATOM 833 N N . ASP A 1 113 ? -1.140 11.961 3.403 1.00 95.25 113 ASP A N 1
ATOM 834 C CA . ASP A 1 113 ? -0.209 13.061 3.659 1.00 95.25 113 ASP A CA 1
ATOM 835 C C . ASP A 1 113 ? 0.002 13.948 2.427 1.00 95.25 113 ASP A C 1
ATOM 837 O O . ASP A 1 113 ? 0.082 15.175 2.548 1.00 95.25 113 ASP A O 1
ATOM 841 N N . TYR A 1 114 ? 0.069 13.342 1.238 1.00 95.62 114 TYR A N 1
ATOM 842 C CA . TYR A 1 114 ? 0.509 14.035 0.025 1.00 95.62 114 TYR A CA 1
ATOM 843 C C . TYR A 1 114 ? -0.519 14.001 -1.111 1.00 95.62 114 TYR A C 1
ATOM 845 O O . TYR A 1 114 ? -0.668 14.986 -1.834 1.00 95.62 114 TYR A O 1
ATOM 853 N N . GLY A 1 115 ? -1.244 12.895 -1.268 1.00 94.81 115 GLY A N 1
ATOM 854 C CA . GLY A 1 115 ? -2.194 12.636 -2.350 1.00 94.81 115 GLY A CA 1
ATOM 855 C C . GLY A 1 115 ? -3.584 13.249 -2.165 1.00 94.81 115 GLY A C 1
ATOM 856 O O . GLY A 1 115 ? -4.377 13.218 -3.102 1.00 94.81 115 GLY A O 1
ATOM 857 N N . TYR A 1 116 ? -3.889 13.858 -1.013 1.00 93.56 116 TYR A N 1
ATOM 858 C CA . TYR A 1 116 ? -5.242 14.341 -0.673 1.00 93.56 116 TYR A CA 1
ATOM 859 C C . TYR A 1 116 ? -5.795 15.439 -1.592 1.00 93.56 116 TYR A C 1
ATOM 861 O O . TYR A 1 116 ? -6.986 15.746 -1.547 1.00 93.56 116 TYR A O 1
ATOM 869 N N . ARG A 1 117 ? -4.935 16.066 -2.401 1.00 94.31 117 ARG A N 1
ATOM 870 C CA . ARG A 1 117 ? -5.341 17.025 -3.438 1.00 94.31 117 ARG A CA 1
ATOM 871 C C . ARG A 1 117 ? -5.743 16.358 -4.753 1.00 94.31 117 ARG A C 1
ATOM 873 O O . ARG A 1 117 ? -6.443 16.986 -5.539 1.00 94.31 117 ARG A O 1
ATOM 880 N N . GLU A 1 118 ? -5.315 15.119 -4.966 1.00 95.25 118 GLU A N 1
ATOM 881 C CA . GLU A 1 118 ? -5.501 14.370 -6.210 1.00 95.25 118 GLU A CA 1
ATOM 882 C C . GLU A 1 118 ? -6.628 13.334 -6.106 1.00 95.25 118 GLU A C 1
ATOM 884 O O . GLU A 1 118 ? -7.277 13.022 -7.101 1.00 95.25 118 GLU A O 1
ATOM 889 N N . GLU A 1 119 ? -6.893 12.812 -4.907 1.00 93.25 119 GLU A N 1
ATOM 890 C CA . GLU A 1 119 ? -8.011 11.904 -4.641 1.00 93.25 119 GLU A CA 1
ATOM 891 C C . GLU A 1 119 ? -8.605 12.137 -3.248 1.00 93.25 119 GLU A C 1
ATOM 893 O O . GLU A 1 119 ? -7.958 12.707 -2.363 1.00 93.25 119 GLU A O 1
ATOM 898 N N . LYS A 1 120 ? -9.848 11.703 -3.016 1.00 92.38 120 LYS A N 1
ATOM 899 C CA . LYS A 1 120 ? -10.460 11.860 -1.689 1.00 92.38 120 LYS A CA 1
ATOM 900 C C . LYS A 1 120 ? -9.905 10.823 -0.722 1.00 92.38 120 LYS A C 1
ATOM 902 O O . LYS A 1 120 ? -9.738 9.661 -1.073 1.00 92.38 120 LYS A O 1
ATOM 907 N N . THR A 1 121 ? -9.739 11.204 0.543 1.00 91.75 121 THR A N 1
ATOM 908 C CA . THR A 1 121 ? -9.272 10.298 1.609 1.00 91.75 121 THR A CA 1
ATOM 909 C C . THR A 1 121 ? -10.097 9.014 1.707 1.00 91.75 121 THR A C 1
ATOM 911 O O . THR A 1 121 ? -9.524 7.945 1.874 1.00 91.75 121 THR A O 1
ATOM 914 N N . ALA A 1 122 ? -11.422 9.085 1.547 1.00 91.00 122 ALA A N 1
ATOM 915 C CA . ALA A 1 122 ? -12.274 7.894 1.547 1.00 91.00 122 ALA A CA 1
ATOM 916 C C . ALA A 1 122 ? -11.976 6.948 0.370 1.00 91.00 122 ALA A C 1
ATOM 918 O O . ALA A 1 122 ? -11.843 5.745 0.573 1.00 91.00 122 ALA A O 1
ATOM 919 N N . GLU A 1 123 ? -11.794 7.495 -0.834 1.00 91.75 123 GLU A N 1
ATOM 920 C CA . GLU A 1 123 ? -11.451 6.729 -2.040 1.00 91.75 123 GLU A CA 1
ATOM 921 C C . GLU A 1 123 ? -10.059 6.089 -1.897 1.00 91.75 123 GLU A C 1
ATOM 923 O O . GLU A 1 123 ? -9.863 4.922 -2.236 1.00 91.75 123 GLU A O 1
ATOM 928 N N . TRP A 1 124 ? -9.105 6.818 -1.310 1.00 94.56 124 TRP A N 1
ATOM 929 C CA . TRP A 1 124 ? -7.785 6.288 -0.980 1.00 94.56 124 TRP A CA 1
ATOM 930 C C . TRP A 1 124 ? -7.848 5.138 0.035 1.00 94.56 124 TRP A C 1
ATOM 932 O O . TRP A 1 124 ? -7.259 4.080 -0.195 1.00 94.56 124 TRP A O 1
ATOM 942 N N . VAL A 1 125 ? -8.612 5.293 1.119 1.00 94.94 125 VAL A N 1
ATOM 943 C CA . VAL A 1 125 ? -8.813 4.242 2.132 1.00 94.94 125 VAL A CA 1
ATOM 944 C C . VAL A 1 125 ? -9.485 3.009 1.531 1.00 94.94 125 VAL A C 1
ATOM 946 O O . VAL A 1 125 ? -9.076 1.892 1.845 1.00 94.94 125 VAL A O 1
ATOM 949 N N . ASP A 1 126 ? -10.449 3.180 0.624 1.00 92.12 126 ASP A N 1
ATOM 950 C CA . ASP A 1 126 ? -11.117 2.070 -0.065 1.00 92.12 126 ASP A CA 1
ATOM 951 C C . ASP A 1 126 ? -10.150 1.224 -0.911 1.00 92.12 126 ASP A C 1
ATOM 953 O O . ASP A 1 126 ? -10.352 0.014 -1.053 1.00 92.12 126 ASP A O 1
ATOM 957 N N . LYS A 1 127 ? -9.066 1.824 -1.426 1.00 93.75 127 LYS A N 1
ATOM 958 C CA . LYS A 1 127 ? -7.988 1.083 -2.101 1.00 93.75 127 LYS A CA 1
ATOM 959 C C . LYS A 1 127 ? -7.153 0.249 -1.130 1.00 93.75 127 LYS A C 1
ATOM 961 O O . LYS A 1 127 ? -6.686 -0.822 -1.516 1.00 93.75 127 LYS A O 1
ATOM 966 N N . LEU A 1 128 ? -6.931 0.741 0.091 1.00 96.38 128 LEU A N 1
ATOM 967 C CA . LEU A 1 128 ? -6.071 0.098 1.091 1.00 96.38 128 LEU A CA 1
ATOM 968 C C . LEU A 1 128 ? -6.798 -0.959 1.924 1.00 96.38 128 LEU A C 1
ATOM 970 O O . LEU A 1 128 ? -6.187 -1.958 2.295 1.00 96.38 128 LEU A O 1
ATOM 974 N N . VAL A 1 129 ? -8.084 -0.751 2.205 1.00 96.06 129 VAL A N 1
ATOM 975 C CA . VAL A 1 129 ? -8.918 -1.652 3.007 1.00 96.06 129 VAL A CA 1
ATOM 976 C C . VAL A 1 129 ? -9.972 -2.277 2.107 1.00 96.06 129 VAL A C 1
ATOM 978 O O . VAL A 1 129 ? -11.075 -1.759 1.959 1.00 96.06 129 VAL A O 1
ATOM 981 N N . VAL A 1 130 ? -9.643 -3.397 1.475 1.00 93.88 130 VAL A N 1
ATOM 982 C CA . VAL A 1 130 ? -10.501 -4.063 0.486 1.00 93.88 130 VAL A CA 1
ATOM 983 C C . VAL A 1 130 ? -11.518 -4.994 1.152 1.00 93.88 130 VAL A C 1
ATOM 985 O O . VAL A 1 130 ? -11.242 -5.581 2.189 1.00 93.88 130 VAL A O 1
ATOM 988 N N . LEU A 1 131 ? -12.708 -5.154 0.563 1.00 90.50 131 LEU A N 1
ATOM 989 C CA . LEU A 1 131 ? -13.746 -6.037 1.129 1.00 90.50 131 LEU A CA 1
ATOM 990 C C . LEU A 1 131 ? -13.404 -7.526 1.016 1.00 90.50 131 LEU A C 1
ATOM 992 O O . LEU A 1 131 ? -13.837 -8.319 1.841 1.00 90.50 131 LEU A O 1
ATOM 996 N N . ASN A 1 132 ? -12.677 -7.907 -0.033 1.00 90.31 132 ASN A N 1
ATOM 997 C CA . ASN A 1 132 ? -12.322 -9.297 -0.285 1.00 90.31 132 ASN A CA 1
ATOM 998 C C . ASN A 1 132 ? -10.883 -9.538 0.158 1.00 90.31 132 ASN A C 1
ATOM 1000 O O . ASN A 1 132 ? -9.987 -8.815 -0.283 1.00 90.31 132 ASN A O 1
ATOM 1004 N N . ASP A 1 133 ? -10.668 -10.581 0.954 1.00 94.62 133 ASP A N 1
ATOM 1005 C CA . ASP A 1 133 ? -9.337 -11.018 1.362 1.00 94.62 133 ASP A CA 1
ATOM 1006 C C . ASP A 1 133 ? -8.442 -11.291 0.129 1.00 94.62 133 ASP A C 1
ATOM 1008 O O . ASP A 1 133 ? -8.792 -12.125 -0.716 1.00 94.62 133 ASP A O 1
ATOM 1012 N N . PRO A 1 134 ? -7.295 -10.598 -0.029 1.00 96.56 134 PRO A N 1
ATOM 1013 C CA . PRO A 1 134 ? -6.347 -10.867 -1.104 1.00 96.56 134 PRO A CA 1
ATOM 1014 C C . PRO A 1 134 ? -5.526 -12.153 -0.910 1.00 96.56 134 PRO A C 1
ATOM 1016 O O . PRO A 1 134 ? -4.889 -12.591 -1.873 1.00 96.56 134 PRO A O 1
ATOM 1019 N N . SER A 1 135 ? -5.537 -12.790 0.265 1.00 95.38 135 SER A N 1
ATOM 1020 C CA . SER A 1 135 ? -4.709 -13.967 0.581 1.00 95.38 135 SER A CA 1
ATOM 1021 C C . SER A 1 135 ? -4.891 -15.147 -0.390 1.00 95.38 135 SER A C 1
ATOM 1023 O O . SER A 1 135 ? -3.884 -15.697 -0.851 1.00 95.38 135 SER A O 1
ATOM 1025 N N . PRO A 1 136 ? -6.115 -15.519 -0.828 1.00 96.25 136 PRO A N 1
ATO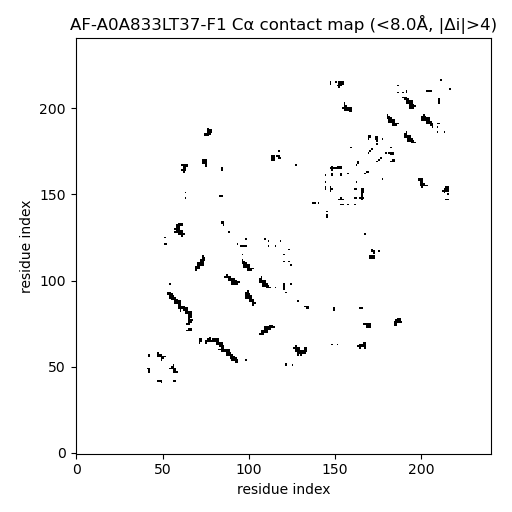M 1026 C CA . PRO A 1 136 ? -6.304 -16.585 -1.817 1.00 96.25 136 PRO A CA 1
ATOM 1027 C C . PRO A 1 136 ? -5.660 -16.281 -3.174 1.00 96.25 136 PRO A C 1
ATOM 1029 O O . PRO A 1 136 ? -5.271 -17.191 -3.908 1.00 96.25 136 PRO A O 1
ATOM 1032 N N . ARG A 1 137 ? -5.558 -14.999 -3.530 1.00 94.94 137 ARG A N 1
ATOM 1033 C CA . ARG A 1 137 ? -4.921 -14.544 -4.767 1.00 94.94 137 ARG A CA 1
ATOM 1034 C C . ARG A 1 137 ? -3.404 -14.535 -4.627 1.00 94.94 137 ARG A C 1
ATOM 1036 O O . ARG A 1 137 ? -2.729 -15.051 -5.515 1.00 94.94 137 ARG A O 1
ATOM 1043 N N . LEU A 1 138 ? -2.887 -14.054 -3.493 1.00 95.25 138 LEU A N 1
ATOM 1044 C CA . LEU A 1 138 ? -1.467 -14.140 -3.147 1.00 95.25 138 LEU A CA 1
ATOM 1045 C C . LEU A 1 138 ? -0.976 -15.595 -3.204 1.00 95.25 138 LEU A C 1
ATOM 1047 O O . LEU A 1 138 ? 0.025 -15.879 -3.859 1.00 95.25 138 LEU A O 1
ATOM 1051 N N . ALA A 1 139 ? -1.730 -16.539 -2.635 1.00 96.19 139 ALA A N 1
ATOM 1052 C CA . ALA A 1 139 ? -1.391 -17.964 -2.629 1.00 96.19 139 ALA A CA 1
ATOM 1053 C C . ALA A 1 139 ? -1.227 -18.578 -4.037 1.00 96.19 139 ALA A C 1
ATOM 1055 O O . ALA A 1 139 ? -0.469 -19.533 -4.215 1.00 96.19 139 ALA A O 1
ATOM 1056 N N . ARG A 1 140 ? -1.892 -18.016 -5.057 1.00 96.69 140 ARG A N 1
ATOM 1057 C CA . ARG A 1 140 ? -1.822 -18.488 -6.454 1.00 96.69 140 ARG A CA 1
ATOM 1058 C C . ARG A 1 140 ? -0.599 -17.982 -7.215 1.00 96.69 140 ARG A C 1
ATOM 1060 O O . ARG A 1 140 ? -0.320 -18.486 -8.302 1.00 96.69 140 ARG A O 1
ATOM 1067 N N . TYR A 1 141 ? 0.129 -16.998 -6.692 1.00 96.44 141 TYR A N 1
ATOM 1068 C CA . TYR A 1 141 ? 1.334 -16.504 -7.352 1.00 96.44 141 TYR A CA 1
ATOM 1069 C C . TYR A 1 141 ? 2.485 -17.513 -7.297 1.00 96.44 141 TYR A C 1
ATOM 1071 O O . TYR A 1 141 ? 2.511 -18.365 -6.407 1.00 96.44 141 TYR A O 1
ATOM 1079 N N . PRO A 1 142 ? 3.461 -17.426 -8.224 1.00 96.69 142 PRO A N 1
ATOM 1080 C CA . PRO A 1 142 ? 4.675 -18.235 -8.156 1.00 96.69 142 PRO A CA 1
ATOM 1081 C C . PRO A 1 142 ? 5.387 -18.067 -6.809 1.00 96.69 142 PRO A C 1
ATOM 1083 O O . PRO A 1 142 ? 5.404 -16.970 -6.254 1.00 96.69 142 PRO A O 1
ATOM 1086 N N . ALA A 1 143 ? 6.019 -19.131 -6.306 1.00 95.88 143 ALA A N 1
ATOM 1087 C CA . ALA A 1 143 ? 6.629 -19.138 -4.972 1.00 95.88 143 ALA A CA 1
ATOM 1088 C C . ALA A 1 143 ? 7.636 -17.995 -4.751 1.00 95.88 143 ALA A C 1
ATOM 1090 O O . ALA A 1 143 ? 7.609 -17.352 -3.707 1.00 95.88 143 ALA A O 1
ATOM 1091 N N . SER A 1 144 ? 8.462 -17.682 -5.754 1.00 94.88 144 SER A N 1
ATOM 1092 C CA . SER A 1 144 ? 9.420 -16.570 -5.689 1.00 94.88 144 SER A CA 1
ATOM 1093 C C . SER A 1 144 ? 8.750 -15.195 -5.601 1.00 94.88 144 SER A C 1
ATOM 1095 O O . SER A 1 144 ? 9.270 -14.298 -4.944 1.00 94.88 144 SER A O 1
ATOM 1097 N N . ILE A 1 145 ? 7.589 -15.024 -6.236 1.00 97.12 145 ILE A N 1
ATOM 1098 C CA . ILE A 1 145 ? 6.804 -13.787 -6.179 1.00 97.12 145 ILE A CA 1
ATOM 1099 C C . ILE A 1 145 ? 6.106 -13.660 -4.828 1.00 97.12 145 ILE A C 1
ATOM 1101 O O . ILE A 1 145 ? 6.125 -12.578 -4.252 1.00 97.12 145 ILE A O 1
ATOM 1105 N N . ARG A 1 146 ? 5.541 -14.755 -4.300 1.00 97.06 146 ARG A N 1
ATOM 1106 C CA . ARG A 1 146 ? 4.945 -14.767 -2.955 1.00 97.06 146 ARG A CA 1
ATOM 1107 C C . ARG A 1 146 ? 5.967 -14.394 -1.895 1.00 97.06 146 ARG A C 1
ATOM 1109 O O . ARG A 1 146 ? 5.731 -13.441 -1.171 1.00 97.06 146 ARG A O 1
ATOM 1116 N N . ALA A 1 147 ? 7.126 -15.051 -1.894 1.00 96.19 147 ALA A N 1
ATOM 1117 C CA . ALA A 1 147 ? 8.196 -14.766 -0.941 1.00 96.19 147 ALA A CA 1
ATOM 1118 C C . ALA A 1 147 ? 8.669 -13.304 -1.015 1.00 96.19 147 ALA A C 1
ATOM 1120 O O . ALA A 1 147 ? 8.947 -12.681 0.004 1.00 96.19 147 ALA A O 1
ATOM 1121 N N . ALA A 1 148 ? 8.736 -12.730 -2.221 1.00 96.19 148 ALA A N 1
ATOM 1122 C CA . ALA A 1 148 ? 9.065 -11.319 -2.384 1.00 96.19 148 ALA A CA 1
ATOM 1123 C C . ALA A 1 148 ? 7.969 -10.402 -1.810 1.00 96.19 148 ALA A C 1
ATOM 1125 O O . ALA A 1 148 ? 8.293 -9.490 -1.054 1.00 96.19 148 ALA A O 1
ATOM 1126 N N . ILE A 1 149 ? 6.688 -10.668 -2.094 1.00 96.50 149 ILE A N 1
ATOM 1127 C CA . ILE A 1 149 ? 5.561 -9.913 -1.522 1.00 96.50 149 ILE A CA 1
ATOM 1128 C C . ILE A 1 149 ? 5.547 -10.039 0.004 1.00 96.50 149 ILE A C 1
ATOM 1130 O O . ILE A 1 149 ? 5.484 -9.024 0.682 1.00 96.50 149 ILE A O 1
ATOM 1134 N N . GLU A 1 150 ? 5.671 -11.243 0.554 1.00 95.31 150 GLU A N 1
ATOM 1135 C CA . GLU A 1 150 ? 5.709 -11.503 2.002 1.00 95.31 150 GLU A CA 1
ATOM 1136 C C . GLU A 1 150 ? 6.876 -10.787 2.696 1.00 95.31 150 GLU A C 1
ATOM 1138 O O . GLU A 1 150 ? 6.767 -10.414 3.858 1.00 95.31 150 GLU A O 1
ATOM 1143 N N . ALA A 1 151 ? 7.975 -10.536 1.979 1.00 94.62 151 ALA A N 1
ATOM 1144 C CA . ALA A 1 151 ? 9.114 -9.763 2.469 1.00 94.62 151 ALA A CA 1
ATOM 1145 C C . ALA A 1 151 ? 8.983 -8.242 2.244 1.00 94.62 151 ALA A C 1
ATOM 1147 O O . ALA A 1 151 ? 9.886 -7.489 2.611 1.00 94.62 151 ALA A O 1
ATOM 1148 N N . GLY A 1 152 ? 7.906 -7.769 1.607 1.00 94.81 152 GLY A N 1
ATOM 1149 C CA . GLY A 1 152 ? 7.751 -6.371 1.204 1.00 94.81 152 GLY A CA 1
ATOM 1150 C C . GLY A 1 152 ? 8.787 -5.941 0.165 1.00 94.81 152 GLY A C 1
ATOM 1151 O O . GLY A 1 152 ? 9.381 -4.868 0.275 1.00 94.81 152 GLY A O 1
ATOM 1152 N N . LYS A 1 153 ? 9.061 -6.802 -0.814 1.00 95.31 153 LYS A N 1
ATOM 1153 C CA . LYS A 1 153 ? 10.103 -6.628 -1.830 1.00 95.31 153 LYS A CA 1
ATOM 1154 C C . LYS A 1 153 ? 9.556 -6.889 -3.228 1.00 95.31 153 LYS A C 1
ATOM 1156 O O . LYS A 1 153 ? 8.581 -7.613 -3.413 1.00 95.31 153 LYS A O 1
ATOM 1161 N N . ILE A 1 154 ? 10.217 -6.323 -4.231 1.00 96.38 154 ILE A N 1
ATOM 1162 C CA . ILE A 1 154 ? 9.823 -6.442 -5.638 1.00 96.38 154 ILE A CA 1
ATOM 1163 C C . ILE A 1 154 ? 10.944 -7.002 -6.503 1.00 96.38 154 ILE A C 1
ATOM 1165 O O . ILE A 1 154 ? 12.128 -6.837 -6.218 1.00 96.38 154 ILE A O 1
ATOM 1169 N N . THR A 1 155 ? 10.573 -7.658 -7.599 1.00 96.38 155 THR A N 1
ATOM 1170 C CA . THR A 1 155 ? 11.515 -8.223 -8.572 1.00 96.38 155 THR A CA 1
ATOM 1171 C C . THR A 1 155 ? 11.140 -7.834 -9.995 1.00 96.38 155 THR A C 1
ATOM 1173 O O . THR A 1 155 ? 9.990 -7.510 -10.305 1.00 96.38 155 THR A O 1
ATOM 1176 N N . ARG A 1 156 ? 12.124 -7.882 -10.903 1.00 96.44 156 ARG A N 1
ATOM 1177 C CA . ARG A 1 156 ? 11.858 -7.754 -12.342 1.00 96.44 156 ARG A CA 1
ATOM 1178 C C . ARG A 1 156 ? 10.868 -8.834 -12.780 1.00 96.44 156 ARG A C 1
ATOM 1180 O O . ARG A 1 156 ? 10.940 -9.973 -12.330 1.00 96.44 156 ARG A O 1
ATOM 1187 N N . GLY A 1 157 ? 9.962 -8.475 -13.684 1.00 96.94 157 GLY A N 1
ATOM 1188 C CA . GLY A 1 157 ? 8.928 -9.377 -14.192 1.00 96.94 157 GLY A CA 1
ATOM 1189 C C . GLY A 1 157 ? 7.613 -9.372 -13.406 1.00 96.94 157 GLY A C 1
ATOM 1190 O O . GLY A 1 157 ? 6.610 -9.829 -13.965 1.00 96.94 157 GLY A O 1
ATOM 1191 N N . MET A 1 158 ? 7.578 -8.819 -12.184 1.00 98.50 158 MET A N 1
ATOM 1192 C CA . MET A 1 158 ? 6.323 -8.598 -11.456 1.00 98.50 158 MET A CA 1
ATOM 1193 C C . MET A 1 158 ? 5.357 -7.727 -12.263 1.00 98.50 158 MET A C 1
ATOM 1195 O O . MET A 1 158 ? 5.784 -6.836 -12.997 1.00 98.50 158 MET A O 1
ATOM 1199 N N . ASN A 1 159 ? 4.057 -7.978 -12.139 1.00 98.25 159 ASN A N 1
ATOM 1200 C CA . ASN A 1 159 ? 3.026 -7.082 -12.663 1.00 98.25 159 ASN A CA 1
ATOM 1201 C C . ASN A 1 159 ? 2.684 -5.974 -11.639 1.00 98.25 159 ASN A C 1
ATOM 1203 O O . ASN A 1 159 ? 3.173 -5.968 -10.510 1.00 98.25 159 ASN A O 1
ATOM 1207 N N . ARG A 1 160 ? 1.838 -5.022 -12.045 1.00 98.25 160 ARG A N 1
ATOM 1208 C CA . ARG A 1 160 ? 1.386 -3.887 -11.211 1.00 98.25 160 ARG A CA 1
ATOM 1209 C C . ARG A 1 160 ? 0.756 -4.319 -9.902 1.00 98.25 160 ARG A C 1
ATOM 1211 O O . ARG A 1 160 ? 1.083 -3.791 -8.850 1.00 98.25 160 ARG A O 1
ATOM 1218 N N . GLU A 1 161 ? -0.112 -5.308 -9.990 1.00 97.50 161 GLU A N 1
ATOM 1219 C CA . GLU A 1 161 ? -0.839 -5.862 -8.860 1.00 97.50 161 GLU A CA 1
ATOM 1220 C C . GLU A 1 161 ? 0.103 -6.476 -7.809 1.00 97.50 161 GLU A C 1
ATOM 1222 O O . GLU A 1 161 ? -0.051 -6.227 -6.619 1.00 97.50 161 GLU A O 1
ATOM 1227 N N . GLN A 1 162 ? 1.124 -7.216 -8.248 1.00 98.44 162 GLN A N 1
ATOM 1228 C CA . GLN A 1 162 ? 2.147 -7.812 -7.386 1.00 98.44 162 GLN A CA 1
ATOM 1229 C C . GLN A 1 162 ? 3.020 -6.745 -6.720 1.00 98.44 162 GLN A C 1
ATOM 1231 O O . GLN A 1 162 ? 3.333 -6.865 -5.539 1.00 98.44 162 GLN A O 1
ATOM 1236 N N . VAL A 1 163 ? 3.378 -5.683 -7.452 1.00 98.06 163 VAL A N 1
ATOM 1237 C CA . VAL A 1 163 ? 4.113 -4.541 -6.884 1.00 98.06 163 VAL A CA 1
ATOM 1238 C C . VAL A 1 163 ? 3.267 -3.813 -5.841 1.00 98.06 163 VAL A C 1
ATOM 1240 O O . VAL A 1 163 ? 3.775 -3.534 -4.758 1.00 98.06 163 VAL A O 1
ATOM 1243 N N . ILE A 1 164 ? 1.981 -3.572 -6.119 1.00 97.88 164 ILE A N 1
ATOM 1244 C CA . ILE A 1 164 ? 1.049 -2.973 -5.153 1.00 97.88 164 ILE A CA 1
ATOM 1245 C C . ILE A 1 164 ? 0.918 -3.864 -3.919 1.00 97.88 164 ILE A C 1
ATOM 1247 O O . ILE A 1 164 ? 1.014 -3.361 -2.809 1.00 97.88 164 ILE A O 1
ATOM 1251 N N . MET A 1 165 ? 0.759 -5.180 -4.073 1.00 97.88 165 MET A N 1
ATOM 1252 C CA . MET A 1 165 ? 0.700 -6.085 -2.920 1.00 97.88 165 MET A CA 1
ATOM 1253 C C . MET A 1 165 ? 1.972 -6.032 -2.065 1.00 97.88 165 MET A C 1
ATOM 1255 O O . MET A 1 165 ? 1.874 -6.034 -0.840 1.00 97.88 165 MET A O 1
ATOM 1259 N N . ALA A 1 166 ? 3.149 -5.948 -2.690 1.00 96.81 166 ALA A N 1
ATOM 1260 C CA . ALA A 1 166 ? 4.428 -5.910 -1.985 1.00 96.81 166 ALA A CA 1
ATOM 1261 C C . ALA A 1 166 ? 4.711 -4.571 -1.286 1.00 96.81 166 ALA A C 1
ATOM 1263 O O . ALA A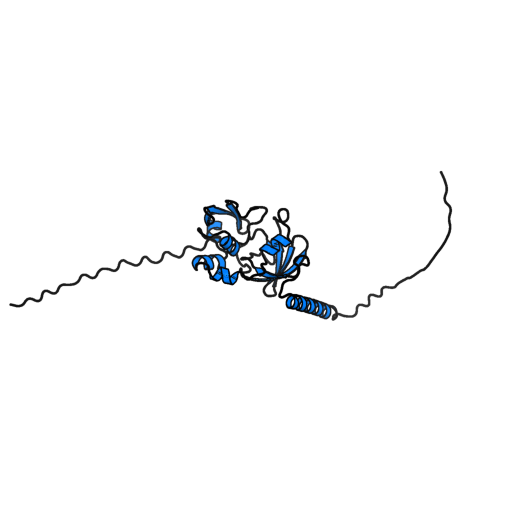 1 166 ? 5.242 -4.567 -0.174 1.00 96.81 166 ALA A O 1
ATOM 1264 N N . LEU A 1 167 ? 4.428 -3.447 -1.953 1.00 95.88 167 LEU A N 1
ATOM 1265 C CA . LEU A 1 167 ? 4.883 -2.115 -1.537 1.00 95.88 167 LEU A CA 1
ATOM 1266 C C . LEU A 1 167 ? 3.763 -1.145 -1.176 1.00 95.88 167 LEU A C 1
ATOM 1268 O O . LEU A 1 167 ? 4.074 -0.075 -0.675 1.00 95.88 167 LEU A O 1
ATOM 1272 N N . GLY A 1 168 ? 2.506 -1.476 -1.450 1.00 96.06 168 GLY A N 1
ATOM 1273 C CA . GLY A 1 168 ? 1.401 -0.524 -1.439 1.00 96.06 168 GLY A CA 1
ATOM 1274 C C . GLY A 1 168 ? 1.273 0.250 -2.754 1.00 96.06 168 GLY A C 1
ATOM 1275 O O . GLY A 1 168 ? 2.085 0.133 -3.683 1.00 96.06 168 GLY A O 1
ATOM 1276 N N . TYR A 1 169 ? 0.212 1.049 -2.847 1.00 96.75 169 TYR A N 1
ATOM 1277 C CA . TYR A 1 169 ? 0.036 1.971 -3.967 1.00 96.75 169 TYR A CA 1
ATOM 1278 C C . TYR A 1 169 ? 1.128 3.052 -3.938 1.00 96.75 169 TYR A C 1
ATOM 1280 O O . TYR A 1 169 ? 1.492 3.512 -2.851 1.00 96.75 169 TYR A O 1
ATOM 1288 N N . PRO A 1 170 ? 1.654 3.477 -5.102 1.00 95.69 170 PRO A N 1
ATOM 1289 C CA . PRO A 1 170 ? 2.451 4.694 -5.148 1.00 95.69 170 PRO A CA 1
ATOM 1290 C C . PRO A 1 170 ? 1.552 5.889 -4.800 1.00 95.69 170 PRO A C 1
ATOM 1292 O O . PRO A 1 170 ? 0.355 5.868 -5.102 1.00 95.69 170 PRO A O 1
ATOM 1295 N N . SER A 1 171 ? 2.112 6.926 -4.178 1.00 94.44 171 SER A N 1
ATOM 1296 C CA . SER A 1 171 ? 1.321 8.102 -3.815 1.00 94.44 171 SER A CA 1
ATOM 1297 C C . SER A 1 171 ? 0.810 8.813 -5.068 1.00 94.44 171 SER A C 1
ATOM 1299 O O . SER A 1 171 ? 1.541 9.013 -6.044 1.00 94.44 171 SER A O 1
ATOM 1301 N N . THR A 1 172 ? -0.460 9.209 -5.049 1.00 94.69 172 THR A N 1
ATOM 1302 C CA . THR A 1 172 ? -1.150 9.744 -6.233 1.00 94.69 172 THR A CA 1
ATOM 1303 C C . THR A 1 172 ? -0.562 11.082 -6.695 1.00 94.69 172 THR A C 1
ATOM 1305 O O . THR A 1 172 ? -0.548 11.366 -7.888 1.00 94.69 172 THR A O 1
ATOM 1308 N N . ASN A 1 173 ? 0.034 11.868 -5.794 1.00 94.56 173 ASN A N 1
ATOM 1309 C CA . ASN A 1 173 ? 0.745 13.100 -6.154 1.00 94.56 173 ASN A CA 1
ATOM 1310 C C . ASN A 1 173 ? 2.045 12.856 -6.949 1.00 94.56 173 ASN A C 1
ATOM 1312 O O . ASN A 1 173 ? 2.492 13.736 -7.679 1.00 94.56 173 ASN A O 1
ATOM 1316 N N . GLU A 1 174 ? 2.668 11.685 -6.804 1.00 94.56 174 GLU A N 1
ATOM 1317 C CA . GLU A 1 174 ? 3.917 11.328 -7.492 1.00 94.56 174 GLU A CA 1
ATOM 1318 C C . GLU A 1 174 ? 3.656 10.443 -8.710 1.00 94.56 174 GLU A C 1
ATOM 1320 O O . GLU A 1 174 ? 4.360 10.516 -9.716 1.00 94.56 174 GLU A O 1
ATOM 1325 N N . THR A 1 175 ? 2.633 9.592 -8.622 1.00 94.75 175 THR A N 1
ATOM 1326 C CA . THR A 1 175 ? 2.190 8.697 -9.691 1.00 94.75 175 THR A CA 1
ATOM 1327 C C . THR A 1 175 ? 0.667 8.811 -9.857 1.00 94.75 175 THR A C 1
ATOM 1329 O O . THR A 1 175 ? -0.066 7.947 -9.378 1.00 94.75 175 THR A O 1
ATOM 1332 N N . PRO A 1 176 ? 0.164 9.838 -10.574 1.00 91.75 176 PRO A N 1
ATOM 1333 C CA . PRO A 1 176 ? -1.280 10.087 -10.689 1.00 91.75 176 PRO A CA 1
ATOM 1334 C C . PRO A 1 176 ? -2.063 8.997 -11.426 1.00 91.75 176 PRO A C 1
ATOM 1336 O O . PRO A 1 176 ? -3.283 8.917 -11.319 1.00 91.75 176 PRO A O 1
ATOM 1339 N N . LYS A 1 177 ? -1.378 8.178 -12.235 1.00 93.88 177 LYS A N 1
ATOM 1340 C CA . LYS A 1 177 ? -1.985 7.108 -13.035 1.00 93.88 177 LYS A CA 1
ATOM 1341 C C . LYS A 1 177 ? -1.180 5.830 -12.885 1.00 93.88 177 LYS A C 1
ATOM 1343 O O . LYS A 1 177 ? 0.026 5.825 -13.134 1.00 93.88 177 LYS A O 1
ATOM 1348 N N . LEU A 1 178 ? -1.843 4.723 -12.565 1.00 95.38 178 LEU A N 1
ATOM 1349 C CA . LEU A 1 178 ? -1.182 3.423 -12.426 1.00 95.38 178 LEU A CA 1
ATOM 1350 C C . LEU A 1 178 ? -0.682 2.891 -13.776 1.00 95.38 178 LEU A C 1
ATOM 1352 O O . LEU A 1 178 ? 0.263 2.110 -13.837 1.00 95.38 178 LEU A O 1
ATOM 1356 N N . GLU A 1 179 ? -1.215 3.374 -14.889 1.00 95.94 179 GLU A N 1
ATOM 1357 C CA . GLU A 1 179 ? -0.771 3.037 -16.242 1.00 95.94 179 GLU A CA 1
ATOM 1358 C C . GLU A 1 179 ? 0.520 3.770 -16.635 1.00 95.94 179 GLU A C 1
ATOM 1360 O O . GLU A 1 179 ? 1.088 3.471 -17.685 1.00 95.94 179 GLU A O 1
ATOM 1365 N N . ALA A 1 180 ? 1.023 4.689 -15.798 1.00 96.62 180 ALA A N 1
ATOM 1366 C CA . ALA A 1 180 ? 2.256 5.417 -16.066 1.00 96.62 180 ALA A CA 1
ATOM 1367 C C . ALA A 1 180 ? 3.432 4.459 -16.356 1.00 96.62 180 ALA A C 1
ATOM 1369 O O . ALA A 1 180 ? 3.546 3.393 -15.734 1.00 96.62 180 ALA A O 1
ATOM 1370 N N . PRO A 1 181 ? 4.334 4.825 -17.288 1.00 97.50 181 PRO A N 1
ATOM 1371 C CA . PRO A 1 181 ? 5.476 3.987 -17.657 1.00 97.50 181 PRO A CA 1
ATOM 1372 C C . PRO A 1 181 ? 6.499 3.849 -16.522 1.00 97.50 181 PRO A C 1
ATOM 1374 O O . PRO A 1 181 ? 7.325 2.936 -16.545 1.00 97.50 181 PRO A O 1
ATOM 1377 N N . VAL A 1 182 ? 6.431 4.731 -15.524 1.00 98.25 182 VAL A N 1
ATOM 1378 C CA . VAL A 1 182 ? 7.283 4.739 -14.338 1.00 98.25 182 VAL A CA 1
ATOM 1379 C C . VAL A 1 182 ? 6.417 5.058 -13.127 1.00 98.25 182 VAL A C 1
ATOM 1381 O O . VAL A 1 182 ? 5.591 5.966 -13.190 1.00 98.25 182 VAL A O 1
ATOM 1384 N N . TRP A 1 183 ? 6.602 4.312 -12.042 1.00 98.31 183 TRP A N 1
ATOM 1385 C CA . TRP A 1 183 ? 6.063 4.646 -10.724 1.00 98.31 183 TRP A CA 1
ATOM 1386 C C . TRP A 1 183 ? 7.188 5.122 -9.824 1.00 98.31 183 TRP A C 1
ATOM 1388 O O . TRP A 1 183 ? 8.278 4.547 -9.848 1.00 98.31 183 TRP A O 1
ATOM 1398 N N . LYS A 1 184 ? 6.909 6.135 -9.011 1.00 97.19 184 LYS A N 1
ATOM 1399 C CA . LYS A 1 184 ? 7.848 6.650 -8.020 1.00 97.19 184 LYS A CA 1
ATOM 1400 C C . LYS A 1 184 ? 7.412 6.222 -6.626 1.00 97.19 184 LYS A C 1
ATOM 1402 O O . LYS A 1 184 ? 6.260 6.405 -6.248 1.00 97.19 184 LYS A O 1
ATOM 1407 N N . TYR A 1 185 ? 8.359 5.672 -5.880 1.00 95.81 185 TYR A N 1
ATOM 1408 C CA . TYR A 1 185 ? 8.200 5.257 -4.493 1.00 95.81 185 TYR A CA 1
ATOM 1409 C C . TYR A 1 185 ? 9.283 5.879 -3.625 1.00 95.81 185 TYR A C 1
ATOM 1411 O O . TYR A 1 185 ? 10.290 6.394 -4.118 1.00 95.81 185 TYR A O 1
ATOM 1419 N N . TYR A 1 186 ? 9.092 5.758 -2.317 1.00 92.69 186 TYR A N 1
ATOM 1420 C CA . TYR A 1 186 ? 10.072 6.142 -1.319 1.00 92.69 186 TYR A CA 1
ATOM 1421 C C . TYR A 1 186 ? 10.380 4.964 -0.399 1.00 92.69 186 TYR A C 1
ATOM 1423 O O . TYR A 1 186 ? 9.482 4.278 0.080 1.00 92.69 186 TYR A O 1
ATOM 1431 N N . TRP A 1 187 ? 11.661 4.746 -0.117 1.00 89.25 187 TRP A N 1
ATOM 1432 C CA . TRP A 1 187 ? 12.103 3.912 0.996 1.00 89.25 187 TRP A CA 1
ATOM 1433 C C . TRP A 1 187 ? 12.642 4.831 2.084 1.00 89.25 187 TRP A C 1
ATOM 1435 O O . TRP A 1 187 ? 13.666 5.500 1.901 1.00 89.25 187 TRP A O 1
ATOM 1445 N N . ASN A 1 188 ? 11.913 4.930 3.196 1.00 86.81 188 ASN A N 1
ATOM 1446 C CA . ASN A 1 188 ? 12.046 6.035 4.141 1.00 86.81 188 ASN A CA 1
ATOM 1447 C C . ASN A 1 188 ? 11.929 7.387 3.406 1.00 86.81 188 ASN A C 1
ATOM 1449 O O . ASN A 1 188 ? 10.851 7.765 2.961 1.00 86.81 188 ASN A O 1
ATOM 1453 N N . ARG A 1 189 ? 13.051 8.091 3.233 1.00 86.88 189 ARG A N 1
ATOM 1454 C CA . ARG A 1 189 ? 13.159 9.407 2.576 1.00 86.88 189 ARG A CA 1
ATOM 1455 C C . ARG A 1 189 ? 13.832 9.364 1.202 1.00 86.88 189 ARG A C 1
ATOM 1457 O O . ARG A 1 189 ? 14.059 10.410 0.602 1.00 86.88 189 ARG A O 1
ATOM 1464 N N . TYR A 1 190 ? 14.204 8.179 0.721 1.00 92.06 190 TYR A N 1
ATOM 1465 C CA . TYR A 1 190 ? 14.963 8.020 -0.516 1.00 92.06 190 TYR A CA 1
ATOM 1466 C C . TYR A 1 190 ? 14.063 7.524 -1.639 1.00 92.06 190 TYR A C 1
ATOM 1468 O O . TYR A 1 190 ? 13.464 6.455 -1.535 1.00 92.06 190 TYR A O 1
ATOM 1476 N N . ALA A 1 191 ? 13.987 8.301 -2.716 1.00 94.12 191 ALA A N 1
ATOM 1477 C CA . ALA A 1 191 ? 13.184 7.945 -3.872 1.00 94.12 191 ALA A CA 1
ATOM 1478 C C . ALA A 1 191 ? 13.811 6.790 -4.666 1.00 94.12 191 ALA A C 1
ATOM 1480 O O . ALA A 1 191 ? 15.033 6.714 -4.833 1.00 94.12 191 ALA A O 1
ATOM 1481 N N . PHE A 1 192 ? 12.955 5.935 -5.214 1.00 96.44 192 PHE A N 1
ATOM 1482 C CA . PHE A 1 192 ? 13.304 4.973 -6.251 1.00 96.44 192 PHE A CA 1
ATOM 1483 C C . PHE A 1 192 ? 12.157 4.855 -7.260 1.00 96.44 192 PHE A C 1
ATOM 1485 O O . PHE A 1 192 ? 11.003 5.174 -6.970 1.00 96.44 192 PHE A O 1
ATOM 1492 N N . MET A 1 193 ? 12.494 4.418 -8.465 1.00 97.88 193 MET A N 1
ATOM 1493 C CA . MET A 1 193 ? 11.613 4.348 -9.618 1.00 97.88 193 MET A CA 1
ATOM 1494 C C . MET A 1 193 ? 11.421 2.896 -10.041 1.00 97.88 193 MET A C 1
ATOM 1496 O O . MET A 1 193 ? 12.378 2.124 -10.139 1.00 97.88 193 MET A O 1
ATOM 1500 N N . VAL A 1 194 ? 10.181 2.531 -10.343 1.00 98.38 194 VAL A N 1
ATOM 1501 C CA . VAL A 1 194 ? 9.806 1.236 -10.913 1.00 98.38 194 VAL A CA 1
ATOM 1502 C C . VAL A 1 194 ? 9.364 1.472 -12.347 1.00 98.38 194 VAL A C 1
ATOM 1504 O O . VAL A 1 194 ? 8.335 2.093 -12.598 1.00 98.38 194 VAL A O 1
ATOM 1507 N N . HIS A 1 195 ? 10.152 0.986 -13.299 1.00 98.56 195 HIS A N 1
ATOM 1508 C CA . HIS A 1 195 ? 9.879 1.137 -14.723 1.00 98.56 195 HIS A CA 1
ATOM 1509 C C . HIS A 1 195 ? 9.089 -0.054 -15.244 1.00 98.56 195 HIS A C 1
ATOM 1511 O O . HIS A 1 195 ? 9.317 -1.200 -14.842 1.00 98.56 195 HIS A O 1
ATOM 1517 N N . TRP A 1 196 ? 8.216 0.215 -16.206 1.00 98.50 196 TRP A N 1
ATOM 1518 C CA . TRP A 1 196 ? 7.320 -0.770 -16.787 1.00 98.50 196 TRP A CA 1
ATOM 1519 C C . TRP A 1 196 ? 7.625 -1.009 -18.264 1.00 98.50 196 TRP A C 1
ATOM 1521 O O . TRP A 1 196 ? 7.907 -0.084 -19.018 1.00 98.50 196 TRP A O 1
ATOM 1531 N N . SER A 1 197 ? 7.536 -2.265 -18.694 1.00 97.88 197 SER A N 1
ATOM 1532 C CA . SER A 1 197 ? 7.497 -2.653 -20.106 1.00 97.88 197 SER A CA 1
ATOM 1533 C C . SER A 1 197 ? 6.561 -3.845 -20.262 1.00 97.88 197 SER A C 1
ATOM 1535 O O . SER A 1 197 ? 6.627 -4.781 -19.465 1.00 97.88 197 SER A O 1
ATOM 1537 N N . ALA A 1 198 ? 5.649 -3.788 -21.236 1.00 96.62 198 ALA A N 1
ATOM 1538 C CA . ALA A 1 198 ? 4.639 -4.826 -21.477 1.00 96.62 198 ALA A CA 1
ATOM 1539 C C . ALA A 1 198 ? 3.895 -5.275 -20.193 1.00 96.62 198 ALA A C 1
ATOM 1541 O O . ALA A 1 198 ? 3.717 -6.464 -19.934 1.00 96.62 198 ALA A O 1
ATOM 1542 N N . GLY A 1 199 ? 3.516 -4.313 -19.339 1.00 96.56 199 GLY A N 1
ATOM 1543 C CA . GLY A 1 199 ? 2.792 -4.572 -18.087 1.00 96.56 199 GLY A CA 1
ATOM 1544 C C . GLY A 1 199 ? 3.626 -5.176 -16.947 1.00 96.56 199 GLY A C 1
ATOM 1545 O O . GLY A 1 199 ? 3.071 -5.463 -15.886 1.00 96.56 199 GLY A O 1
ATOM 1546 N N . ARG A 1 200 ? 4.943 -5.341 -17.127 1.00 98.25 200 ARG A N 1
ATOM 1547 C CA . ARG A 1 200 ? 5.854 -5.948 -16.145 1.00 98.25 200 ARG A CA 1
ATOM 1548 C C . ARG A 1 200 ? 6.975 -5.005 -15.725 1.00 98.25 200 ARG A C 1
ATOM 1550 O O . ARG A 1 200 ? 7.374 -4.135 -16.498 1.00 98.25 200 ARG A O 1
ATOM 1557 N N . VAL A 1 201 ? 7.496 -5.195 -14.513 1.00 98.50 201 VAL A N 1
ATOM 1558 C CA . VAL A 1 201 ? 8.663 -4.462 -14.008 1.00 98.50 201 VAL A CA 1
ATOM 1559 C C . VAL A 1 201 ? 9.856 -4.752 -14.913 1.00 98.50 201 VAL A C 1
ATOM 1561 O O . VAL A 1 201 ? 10.343 -5.884 -14.978 1.00 98.50 201 VAL A O 1
ATOM 1564 N N . SER A 1 202 ? 10.334 -3.724 -15.607 1.00 98.31 202 SER A N 1
ATOM 1565 C CA . SER A 1 202 ? 11.463 -3.803 -16.533 1.00 98.31 202 SER A CA 1
ATOM 1566 C C . SER A 1 202 ? 12.772 -3.377 -15.877 1.00 98.31 202 SER A C 1
ATOM 1568 O O . SER A 1 202 ? 13.819 -3.958 -16.174 1.00 98.31 202 SER A O 1
ATOM 1570 N N . LYS A 1 203 ? 12.729 -2.413 -14.954 1.00 97.81 203 LYS A N 1
ATOM 1571 C CA . LYS A 1 203 ? 13.889 -1.869 -14.239 1.00 97.81 203 LYS A CA 1
ATOM 1572 C C . LYS A 1 203 ? 13.441 -1.291 -12.897 1.00 97.81 203 LYS A C 1
ATOM 1574 O O . LYS A 1 203 ? 12.342 -0.755 -12.795 1.00 97.81 203 LYS A O 1
ATOM 1579 N N . ILE A 1 204 ? 14.309 -1.387 -11.896 1.00 97.94 204 ILE A N 1
ATOM 1580 C CA . ILE A 1 204 ? 14.194 -0.654 -10.634 1.00 97.94 204 ILE A CA 1
ATOM 1581 C C . ILE A 1 204 ? 15.415 0.262 -10.573 1.00 97.94 204 ILE A C 1
ATOM 1583 O O . ILE A 1 204 ? 16.542 -0.210 -10.724 1.00 97.94 204 ILE A O 1
ATOM 1587 N N . GLU A 1 205 ? 15.186 1.561 -10.442 1.00 97.69 205 GLU A N 1
ATOM 1588 C CA . GLU A 1 205 ? 16.211 2.602 -10.525 1.00 97.69 205 GLU A CA 1
ATOM 1589 C C . GLU A 1 205 ? 16.202 3.465 -9.265 1.00 97.69 205 GLU A C 1
ATOM 1591 O O . GLU A 1 205 ? 15.148 3.820 -8.755 1.00 97.69 205 GLU A O 1
ATOM 1596 N N . GLY A 1 206 ? 17.375 3.816 -8.752 1.00 95.88 206 GLY A N 1
ATOM 1597 C CA . GLY A 1 206 ? 17.516 4.635 -7.554 1.00 95.88 206 GLY A CA 1
ATOM 1598 C C . GLY A 1 206 ? 18.915 4.502 -6.968 1.00 95.88 206 GLY A C 1
ATOM 1599 O O . GLY A 1 206 ? 19.809 3.932 -7.597 1.00 95.88 206 GLY A O 1
ATOM 1600 N N . ASN A 1 207 ? 19.100 5.002 -5.745 1.00 95.12 207 ASN A N 1
ATOM 1601 C CA . ASN A 1 207 ? 20.333 4.774 -4.994 1.00 95.12 207 ASN A CA 1
ATOM 1602 C C . ASN A 1 207 ? 20.594 3.251 -4.878 1.00 95.12 207 ASN A C 1
ATOM 1604 O O . ASN A 1 207 ? 19.685 2.533 -4.453 1.00 95.12 207 ASN A O 1
ATOM 1608 N N . PRO A 1 208 ? 21.798 2.746 -5.221 1.00 94.81 208 PRO A N 1
ATOM 1609 C CA . PRO A 1 208 ? 22.093 1.313 -5.212 1.00 94.81 208 PRO A CA 1
ATOM 1610 C C . PRO A 1 208 ? 21.791 0.608 -3.889 1.00 94.81 208 PRO A C 1
ATOM 1612 O O . PRO A 1 208 ? 21.344 -0.537 -3.902 1.00 94.81 208 PRO A O 1
ATOM 1615 N N . ASP A 1 209 ? 21.993 1.274 -2.754 1.00 93.69 209 ASP A N 1
ATOM 1616 C CA . ASP A 1 209 ? 21.730 0.685 -1.443 1.00 93.69 209 ASP A CA 1
ATOM 1617 C C . ASP A 1 209 ? 20.230 0.572 -1.170 1.00 93.69 209 ASP A C 1
ATOM 1619 O O . ASP A 1 209 ? 19.775 -0.437 -0.642 1.00 93.69 209 ASP A O 1
ATOM 1623 N N . ILE A 1 210 ? 19.431 1.527 -1.651 1.00 93.06 210 ILE A N 1
ATOM 1624 C CA . ILE A 1 210 ? 17.966 1.431 -1.609 1.00 93.06 210 ILE A CA 1
ATOM 1625 C C . ILE A 1 210 ? 17.469 0.325 -2.538 1.00 93.06 210 ILE A C 1
ATOM 1627 O O . ILE A 1 210 ? 16.621 -0.473 -2.150 1.00 93.06 210 ILE A O 1
ATOM 1631 N N . VAL A 1 211 ? 18.033 0.222 -3.744 1.00 94.31 211 VAL A N 1
ATOM 1632 C CA . VAL A 1 211 ? 17.667 -0.832 -4.700 1.00 94.31 211 VAL A CA 1
ATOM 1633 C C . VAL A 1 211 ? 17.917 -2.228 -4.113 1.00 94.31 211 VAL A C 1
ATOM 1635 O O . VAL A 1 211 ? 17.090 -3.118 -4.304 1.00 94.31 211 VAL A O 1
ATOM 1638 N N . LYS A 1 212 ? 19.005 -2.420 -3.355 1.00 93.19 212 LYS A N 1
ATOM 1639 C CA . LYS A 1 212 ? 19.275 -3.680 -2.639 1.00 93.19 212 LYS A CA 1
ATOM 1640 C C . LYS A 1 212 ? 18.235 -3.978 -1.555 1.00 93.19 212 LYS A C 1
ATOM 1642 O O . LYS A 1 212 ? 17.867 -5.134 -1.385 1.00 93.19 212 LYS A O 1
ATOM 1647 N N . LEU A 1 213 ? 17.752 -2.962 -0.836 1.00 91.50 213 LEU A N 1
ATOM 1648 C CA . LEU A 1 213 ? 16.749 -3.138 0.222 1.00 91.50 213 LEU A CA 1
ATOM 1649 C C . LEU A 1 213 ? 15.375 -3.523 -0.339 1.00 91.50 213 LEU A C 1
ATOM 1651 O O . LEU A 1 213 ? 14.700 -4.386 0.224 1.00 91.50 213 LEU A O 1
ATOM 1655 N N . VAL A 1 214 ? 14.976 -2.924 -1.467 1.00 92.50 214 VAL A N 1
ATOM 1656 C CA . VAL A 1 214 ? 13.646 -3.151 -2.064 1.00 92.50 214 VAL A CA 1
ATOM 1657 C C . VAL A 1 214 ? 13.558 -4.426 -2.904 1.00 92.50 214 VAL A C 1
ATOM 1659 O O . VAL A 1 214 ? 12.464 -4.816 -3.313 1.00 92.50 214 VAL A O 1
ATOM 1662 N N . GLN A 1 215 ? 14.687 -5.082 -3.177 1.00 93.38 215 GLN A N 1
ATOM 1663 C CA . GLN A 1 215 ? 14.749 -6.348 -3.903 1.00 93.38 215 GLN A CA 1
ATOM 1664 C C . GLN A 1 215 ? 15.037 -7.516 -2.949 1.00 93.38 215 GLN A C 1
ATOM 1666 O O . GLN A 1 215 ? 15.687 -7.344 -1.910 1.00 93.38 215 GLN A O 1
ATOM 1671 N N . PRO A 1 216 ? 14.552 -8.735 -3.255 1.00 89.44 216 PRO A N 1
ATOM 1672 C CA . PRO A 1 216 ? 15.033 -9.942 -2.598 1.00 89.44 216 PRO A CA 1
ATOM 1673 C C . PRO A 1 216 ? 16.543 -10.038 -2.738 1.00 89.44 216 PRO A C 1
ATOM 1675 O O . PRO A 1 216 ? 17.103 -9.706 -3.785 1.00 89.44 216 PRO A O 1
ATOM 1678 N 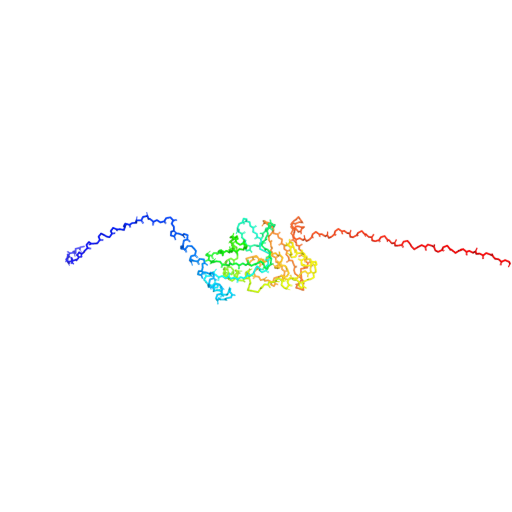N . GLU A 1 217 ? 17.192 -10.513 -1.682 1.00 78.12 217 GLU A N 1
ATOM 1679 C CA . GLU A 1 217 ? 18.583 -10.912 -1.800 1.00 78.12 217 GLU A CA 1
ATOM 1680 C C . GLU A 1 217 ? 18.640 -12.044 -2.827 1.00 78.12 217 GLU A C 1
ATOM 1682 O O . GLU A 1 217 ? 17.801 -12.953 -2.805 1.00 78.12 217 GLU A O 1
ATOM 1687 N N . ALA A 1 218 ? 19.556 -11.946 -3.792 1.00 62.03 218 ALA A N 1
ATOM 1688 C CA . ALA A 1 218 ? 19.718 -13.020 -4.755 1.00 62.03 218 ALA A CA 1
ATOM 1689 C C . ALA A 1 218 ? 20.003 -14.307 -3.966 1.00 62.03 218 ALA A C 1
ATOM 1691 O O . ALA A 1 218 ? 20.835 -14.266 -3.055 1.00 62.03 218 ALA A O 1
ATOM 1692 N N . PRO A 1 219 ? 19.339 -15.437 -4.274 1.00 54.28 219 PRO A N 1
ATOM 1693 C CA . PRO A 1 219 ? 19.731 -16.694 -3.663 1.00 54.28 219 PRO A CA 1
ATOM 1694 C C . PRO A 1 219 ? 21.230 -16.879 -3.903 1.00 54.28 219 PRO A C 1
ATOM 1696 O O . PRO A 1 219 ? 21.713 -16.633 -5.016 1.00 54.28 219 PRO A O 1
ATOM 1699 N N . ALA A 1 220 ? 21.966 -17.256 -2.850 1.00 38.91 220 ALA A N 1
ATOM 1700 C CA . ALA A 1 220 ? 23.369 -17.625 -2.980 1.00 38.91 220 ALA A CA 1
ATOM 1701 C C . ALA A 1 220 ? 23.505 -18.568 -4.184 1.00 38.91 220 ALA A C 1
ATOM 1703 O O . ALA A 1 220 ? 22.646 -19.442 -4.347 1.00 38.91 220 ALA A O 1
ATOM 1704 N N . PRO A 1 221 ? 24.515 -18.381 -5.056 1.00 42.94 221 PRO A N 1
ATOM 1705 C CA . PRO A 1 221 ? 24.665 -19.237 -6.219 1.00 42.94 221 PRO A CA 1
ATOM 1706 C C . PRO A 1 221 ? 24.671 -20.683 -5.734 1.00 42.94 221 PRO A C 1
ATOM 1708 O O . PRO A 1 221 ? 25.505 -21.045 -4.900 1.00 42.94 221 PRO A O 1
ATOM 1711 N N . GLU A 1 222 ? 23.719 -21.485 -6.222 1.00 44.69 222 GLU A N 1
ATOM 1712 C CA . GLU A 1 222 ? 23.716 -22.919 -5.958 1.00 44.69 222 GLU A CA 1
ATOM 1713 C C . GLU A 1 222 ? 25.128 -23.433 -6.259 1.00 44.69 222 GLU A C 1
ATOM 1715 O O . GLU A 1 222 ? 25.684 -23.095 -7.316 1.00 44.69 222 GLU A O 1
ATOM 1720 N N . PRO A 1 223 ? 25.764 -24.178 -5.336 1.00 44.41 223 PRO A N 1
ATOM 1721 C CA . PRO A 1 223 ? 27.081 -24.723 -5.597 1.00 44.41 223 PRO A CA 1
ATOM 1722 C C . PRO A 1 223 ? 26.979 -25.527 -6.886 1.00 44.41 223 PRO A C 1
ATOM 1724 O O . PRO A 1 223 ? 26.250 -26.516 -6.944 1.00 44.41 223 PRO A O 1
ATOM 1727 N N . LYS A 1 224 ? 27.672 -25.053 -7.933 1.00 44.91 224 LYS A N 1
ATOM 1728 C CA . LYS A 1 224 ? 27.695 -25.691 -9.249 1.00 44.91 224 LYS A CA 1
ATOM 1729 C C . LYS A 1 224 ? 27.901 -27.181 -9.023 1.00 44.91 224 LYS A C 1
ATOM 1731 O O . LYS A 1 224 ? 28.948 -27.571 -8.499 1.00 44.91 224 LYS A O 1
ATOM 1736 N N . ALA A 1 225 ? 26.901 -27.988 -9.377 1.00 49.47 225 ALA A N 1
ATOM 1737 C CA . ALA A 1 225 ? 27.020 -29.432 -9.314 1.00 49.47 225 ALA A CA 1
ATOM 1738 C C . ALA A 1 225 ? 28.306 -29.806 -10.059 1.00 49.47 225 ALA A C 1
ATOM 1740 O O . ALA A 1 225 ? 28.454 -29.513 -11.249 1.00 49.47 225 ALA A O 1
ATOM 1741 N N . LYS A 1 226 ? 29.281 -30.358 -9.325 1.00 44.75 226 LYS A N 1
ATOM 1742 C CA . LYS A 1 226 ? 30.533 -30.824 -9.921 1.00 44.75 226 LYS A CA 1
ATOM 1743 C C . LYS A 1 226 ? 30.159 -31.790 -11.050 1.00 44.75 226 LYS A C 1
ATOM 1745 O O . LYS A 1 226 ? 29.316 -32.658 -10.813 1.00 44.75 226 LYS A O 1
ATOM 1750 N N . PRO A 1 227 ? 30.751 -31.667 -12.251 1.00 43.47 227 PRO A N 1
ATOM 1751 C CA . PRO A 1 227 ? 30.529 -32.640 -13.308 1.00 43.47 227 PRO A CA 1
ATOM 1752 C C . PRO A 1 227 ? 30.816 -34.031 -12.750 1.00 43.47 227 PRO A C 1
ATOM 1754 O O . PRO A 1 227 ? 31.887 -34.259 -12.185 1.00 43.47 227 PRO A O 1
ATOM 1757 N N . ALA A 1 228 ? 29.845 -34.936 -12.862 1.00 48.22 228 ALA A N 1
ATOM 1758 C CA . ALA A 1 228 ? 30.034 -36.323 -12.483 1.00 48.22 228 ALA A CA 1
ATOM 1759 C C . ALA A 1 228 ? 31.229 -36.873 -13.269 1.00 48.22 228 ALA A C 1
ATOM 1761 O O . ALA A 1 228 ? 31.183 -36.984 -14.496 1.00 48.22 228 ALA A O 1
ATOM 1762 N N . THR A 1 229 ? 32.314 -37.188 -12.561 1.00 42.00 229 THR A N 1
ATOM 1763 C CA . THR A 1 229 ? 33.460 -37.894 -13.123 1.00 42.00 229 THR A CA 1
ATOM 1764 C C . THR A 1 229 ? 32.946 -39.213 -13.684 1.00 42.00 229 THR A C 1
ATOM 1766 O O . THR A 1 229 ? 32.564 -40.114 -12.937 1.00 42.00 229 THR A O 1
ATOM 1769 N N . ARG A 1 230 ? 32.883 -39.318 -15.014 1.00 44.28 230 ARG A N 1
ATOM 1770 C CA . ARG A 1 230 ? 32.561 -40.561 -15.710 1.00 44.28 230 ARG A CA 1
ATOM 1771 C C . ARG A 1 230 ? 33.659 -41.565 -15.358 1.00 44.28 230 ARG A C 1
ATOM 1773 O O . ARG A 1 230 ? 34.775 -41.465 -15.859 1.00 44.28 230 ARG A O 1
ATOM 1780 N N . GLY A 1 231 ? 33.339 -42.491 -14.455 1.00 41.22 231 GLY A N 1
ATOM 1781 C CA . GLY A 1 231 ? 34.213 -43.591 -14.073 1.00 41.22 231 GLY A CA 1
ATOM 1782 C C . GLY A 1 231 ? 34.660 -44.363 -15.310 1.00 41.22 231 GLY A C 1
ATOM 1783 O O . GLY A 1 231 ? 33.837 -44.835 -16.097 1.00 41.22 231 GLY A O 1
ATOM 1784 N N . SER A 1 232 ? 35.975 -44.446 -15.487 1.00 40.03 232 SER A N 1
ATOM 1785 C CA . SER A 1 232 ? 36.614 -45.297 -16.482 1.00 40.03 232 SER A CA 1
ATOM 1786 C C . SER A 1 232 ? 36.267 -46.753 -16.166 1.00 40.03 232 SER A C 1
ATOM 1788 O O . SER A 1 232 ? 36.563 -47.241 -15.075 1.00 40.03 232 SER A O 1
ATOM 1790 N N . LYS A 1 233 ? 35.594 -47.444 -17.092 1.00 43.59 233 LYS A N 1
ATOM 1791 C CA . LYS A 1 233 ? 35.419 -48.898 -17.022 1.00 43.59 233 LYS A CA 1
ATOM 1792 C C . LYS A 1 233 ? 36.778 -49.546 -17.276 1.00 43.59 233 LYS A C 1
ATOM 1794 O O . LYS A 1 233 ? 37.273 -49.525 -18.399 1.00 43.59 233 LYS A O 1
ATOM 1799 N N . THR A 1 234 ? 37.354 -50.137 -16.238 1.00 37.44 234 THR A N 1
ATOM 1800 C CA . THR A 1 234 ? 38.501 -51.039 -16.337 1.00 37.44 234 THR A CA 1
ATOM 1801 C C . THR A 1 234 ? 38.060 -52.316 -17.050 1.00 37.44 234 THR A C 1
ATOM 1803 O O . THR A 1 234 ? 37.292 -53.108 -16.507 1.00 37.44 234 THR A O 1
ATOM 1806 N N . THR A 1 235 ? 38.513 -52.513 -18.286 1.00 40.34 235 THR A N 1
ATOM 1807 C CA . THR A 1 235 ? 38.318 -53.766 -19.021 1.00 40.34 235 THR A CA 1
ATOM 1808 C C . THR A 1 235 ? 39.387 -54.762 -18.580 1.00 40.34 235 THR A C 1
ATOM 1810 O O . THR A 1 235 ? 40.538 -54.683 -19.005 1.00 40.34 235 THR A O 1
ATOM 1813 N N . THR A 1 236 ? 39.013 -55.709 -17.723 1.00 39.62 236 THR A N 1
ATOM 1814 C CA . THR A 1 236 ? 39.844 -56.869 -17.382 1.00 39.62 236 THR A CA 1
ATOM 1815 C C . THR A 1 236 ? 39.890 -57.811 -18.588 1.00 39.62 236 THR A C 1
ATOM 1817 O O . THR A 1 236 ? 38.905 -58.477 -18.898 1.00 39.62 236 THR A O 1
ATOM 1820 N N . LYS A 1 237 ? 41.027 -57.870 -19.292 1.00 44.78 237 LYS A N 1
ATOM 1821 C CA . LYS A 1 237 ? 41.324 -58.961 -20.232 1.00 44.78 237 LYS A CA 1
ATOM 1822 C C . LYS A 1 237 ? 41.706 -60.198 -19.417 1.00 44.78 237 LYS A C 1
ATOM 1824 O O . LYS A 1 237 ? 42.795 -60.253 -18.855 1.00 44.78 237 LYS A O 1
ATOM 1829 N N . SER A 1 238 ? 40.806 -61.176 -19.362 1.00 43.50 238 SER A N 1
ATOM 1830 C CA . SER A 1 238 ? 41.141 -62.557 -19.014 1.00 43.50 238 SER A CA 1
ATOM 1831 C C . SER A 1 238 ? 41.647 -63.244 -20.282 1.00 43.50 238 SER A C 1
ATOM 1833 O O . SER A 1 238 ? 40.956 -63.252 -21.300 1.00 43.50 238 SER A O 1
ATOM 1835 N N . GLY A 1 239 ? 42.883 -63.738 -20.246 1.00 44.91 239 GLY A N 1
ATOM 1836 C CA . GLY A 1 239 ? 43.412 -64.632 -21.268 1.00 44.91 239 GLY A CA 1
ATOM 1837 C C . GLY A 1 239 ? 43.077 -66.077 -20.926 1.00 44.91 239 GLY A C 1
ATOM 1838 O O . GLY A 1 239 ? 43.101 -66.454 -19.755 1.00 44.91 239 GLY A O 1
ATOM 1839 N N . THR A 1 240 ? 42.813 -66.905 -21.935 1.00 47.19 240 THR A N 1
ATOM 1840 C CA . THR A 1 240 ? 42.994 -68.357 -21.830 1.00 47.19 240 THR A CA 1
ATOM 1841 C C . THR A 1 240 ? 43.206 -68.978 -23.213 1.00 47.19 240 THR A C 1
ATOM 1843 O O . THR A 1 240 ? 42.351 -68.820 -24.076 1.00 47.19 240 THR A O 1
ATOM 1846 N N . LYS A 1 241 ? 44.321 -69.720 -23.300 1.00 41.19 241 LYS A N 1
ATOM 1847 C CA . LYS A 1 241 ? 44.734 -70.768 -24.253 1.00 41.19 241 LYS A CA 1
ATOM 1848 C C . LYS A 1 241 ? 44.981 -70.404 -25.714 1.00 41.19 241 LYS A C 1
ATOM 1850 O O . LYS A 1 241 ? 44.017 -70.131 -26.451 1.00 41.19 241 LYS A O 1
#

Nearest PDB structures (foldseek):
  6a9c-assembly1_A  TM=7.541E-01  e=1.164E+00  Entamoeba histolytica
  6a9c-assembly1_B  TM=7.150E-01  e=1.236E+00  Entamoeba histolytica
  4iio-assembly1_B  TM=7.389E-01  e=1.878E+00  Homo sapiens
  3gpl-assembly2_B  TM=8.199E-01  e=1.994E+00  Deinococcus radiodurans R1 = ATCC 13939 = DSM 20539
  8fno-assembly1_G  TM=5.231E-01  e=3.626E+00  Homo sapiens